Protein AF-X1B6E7-F1 (afdb_monomer)

Secondary structure (DSSP, 8-state):
-TTS-----S-HHHHHHHHHHHHHHHHHHHHHHHHHTTS-HHHHHHHHHHHHHHHHHH-SSTT------HHHHHHHHHHHHHHHHHSPTT--HHHHHHHHHHHHHHHHHHHHHHTTGGGGGGGS-HHHHHHHHHHHHHHHHHHHHTTS-SS-SHHHHHHHHHHHHHHHHHHHGGGSTTTTTS-HHHHHHHHHHHHHHH--

Structure (mmCIF, N/CA/C/O backbone):
data_AF-X1B6E7-F1
#
_entry.id   AF-X1B6E7-F1
#
loop_
_atom_site.group_PDB
_atom_site.id
_atom_site.type_symbol
_atom_site.label_atom_id
_atom_site.label_alt_id
_atom_site.label_comp_id
_atom_site.label_asym_id
_atom_site.label_entity_id
_atom_site.label_seq_id
_atom_site.pdbx_PDB_ins_code
_atom_site.Cartn_x
_atom_site.Cartn_y
_atom_site.Cartn_z
_atom_site.occupancy
_atom_site.B_iso_or_equiv
_atom_site.auth_seq_id
_atom_site.auth_comp_id
_atom_site.auth_asym_id
_atom_site.auth_atom_id
_atom_site.pdbx_PDB_model_num
ATOM 1 N N . MET A 1 1 ? -17.193 -0.870 32.879 1.00 42.53 1 MET A N 1
ATOM 2 C CA . MET A 1 1 ? -16.112 -0.847 31.866 1.00 42.53 1 MET A CA 1
ATOM 3 C C . MET A 1 1 ? -15.948 -2.184 31.120 1.00 42.53 1 MET A C 1
ATOM 5 O O . MET A 1 1 ? -15.205 -2.232 30.154 1.00 42.53 1 MET A O 1
ATOM 9 N N . GLU A 1 2 ? -16.705 -3.240 31.456 1.00 38.31 2 GLU A N 1
ATOM 10 C CA . GLU A 1 2 ? -16.552 -4.596 30.880 1.00 38.31 2 GLU A CA 1
ATOM 11 C C . GLU A 1 2 ? -17.268 -4.864 29.536 1.00 38.31 2 GLU A C 1
ATOM 13 O O . GLU A 1 2 ? -17.220 -5.969 29.007 1.00 38.31 2 GLU A O 1
ATOM 18 N N . LYS A 1 3 ? -17.938 -3.868 28.938 1.00 45.44 3 LYS A N 1
ATOM 19 C CA . LYS A 1 3 ? -18.701 -4.048 27.682 1.00 45.44 3 LYS A CA 1
ATOM 20 C C . LYS A 1 3 ? -17.906 -3.784 26.392 1.00 45.44 3 LYS A C 1
ATOM 22 O O . LYS A 1 3 ? -18.499 -3.844 25.318 1.00 45.44 3 LYS A O 1
ATOM 27 N N . PHE A 1 4 ? -16.604 -3.495 26.468 1.00 49.12 4 PHE A N 1
ATOM 28 C CA .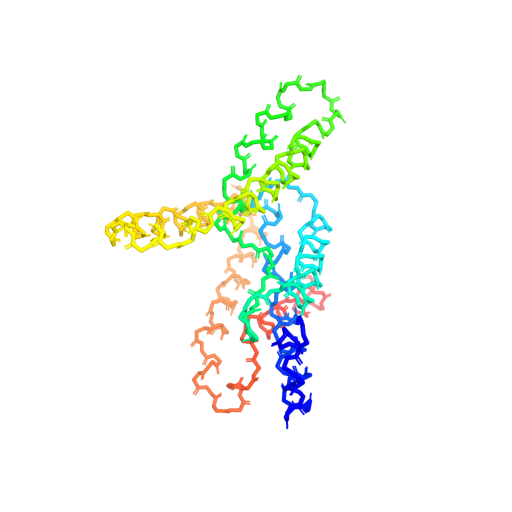 PHE A 1 4 ? -15.798 -3.179 25.277 1.00 49.12 4 PHE A CA 1
ATOM 29 C C . PHE A 1 4 ? -15.264 -4.407 24.529 1.00 49.12 4 PHE A C 1
ATOM 31 O O . PHE A 1 4 ? -15.028 -4.322 23.329 1.00 49.12 4 PHE A O 1
ATOM 38 N N . ILE A 1 5 ? -15.164 -5.571 25.177 1.00 53.22 5 ILE A N 1
ATOM 39 C CA . ILE A 1 5 ? -14.695 -6.803 24.528 1.00 53.22 5 ILE A CA 1
ATOM 40 C C . ILE A 1 5 ? -15.891 -7.728 24.312 1.00 53.22 5 ILE A C 1
ATOM 42 O O . ILE A 1 5 ? -16.158 -8.660 25.069 1.00 53.22 5 ILE A O 1
ATOM 46 N N . ARG A 1 6 ? -16.662 -7.468 23.252 1.00 53.28 6 ARG A N 1
ATOM 47 C CA . ARG A 1 6 ? -17.639 -8.446 22.759 1.00 53.28 6 ARG A CA 1
ATOM 48 C C . ARG A 1 6 ? -16.841 -9.624 22.184 1.00 53.28 6 ARG A C 1
ATOM 50 O O . ARG A 1 6 ? -16.396 -9.551 21.045 1.00 53.28 6 ARG A O 1
ATOM 57 N N . LYS A 1 7 ? -16.659 -10.703 22.962 1.00 55.12 7 LYS A N 1
ATOM 58 C CA . LYS A 1 7 ? -16.171 -12.012 22.478 1.00 55.12 7 LYS A CA 1
ATOM 59 C C . LYS A 1 7 ? -16.958 -12.389 21.216 1.00 55.12 7 LYS A C 1
ATOM 61 O O . LYS A 1 7 ? -18.130 -12.751 21.305 1.00 55.12 7 LYS A O 1
ATOM 66 N N . ARG A 1 8 ? -16.353 -12.261 20.033 1.00 63.09 8 ARG A N 1
ATOM 67 C CA . ARG A 1 8 ? -1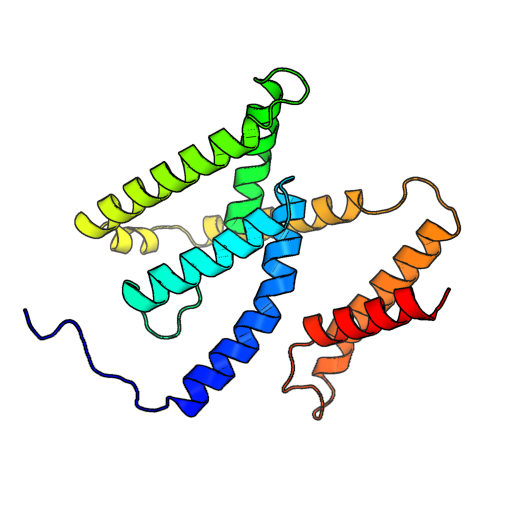7.012 -12.570 18.752 1.00 63.09 8 ARG A CA 1
ATOM 68 C C . ARG A 1 8 ? -16.179 -13.479 17.855 1.00 63.09 8 ARG A C 1
ATOM 70 O O . ARG A 1 8 ? -16.210 -13.345 16.646 1.00 63.09 8 ARG A O 1
ATOM 77 N N . VAL A 1 9 ? -15.554 -14.499 18.434 1.00 57.81 9 VAL A N 1
ATOM 78 C CA . VAL A 1 9 ? -15.063 -15.674 17.689 1.00 57.81 9 VAL A CA 1
ATOM 79 C C . VAL A 1 9 ? -16.221 -16.625 17.349 1.00 57.81 9 VAL A C 1
ATOM 81 O O . VAL A 1 9 ? -16.203 -17.796 17.707 1.00 57.81 9 VAL A O 1
ATOM 84 N N . LYS A 1 10 ? -17.283 -16.130 16.692 1.00 66.12 10 LYS A N 1
ATOM 85 C CA . LYS A 1 10 ? -18.371 -17.017 16.232 1.00 66.12 10 LYS A CA 1
ATOM 86 C C . LYS A 1 10 ? -17.929 -17.901 15.057 1.00 66.12 10 LYS A C 1
ATOM 88 O O . LYS A 1 10 ? -18.472 -18.987 14.927 1.00 66.12 10 LYS A O 1
ATOM 93 N N . ASN A 1 11 ? -16.959 -17.463 14.243 1.00 80.44 11 ASN A N 1
ATOM 94 C CA . ASN A 1 11 ? -16.519 -18.153 13.025 1.00 80.44 11 ASN A CA 1
ATOM 95 C C . ASN A 1 11 ? -14.990 -18.086 12.823 1.00 80.44 11 ASN A C 1
ATOM 97 O O . ASN A 1 11 ? -14.523 -17.648 11.775 1.00 80.44 11 ASN A O 1
ATOM 101 N N . ALA A 1 12 ? -14.203 -18.580 13.787 1.00 85.31 12 ALA A N 1
ATOM 102 C CA . ALA A 1 12 ? -12.732 -18.558 13.712 1.00 85.31 12 ALA A CA 1
ATOM 103 C C . ALA A 1 12 ? -12.175 -19.158 12.406 1.00 85.31 12 ALA A C 1
ATOM 105 O O . ALA A 1 12 ? -11.231 -18.629 11.832 1.00 85.31 12 ALA A O 1
ATOM 106 N N . ARG A 1 13 ? -12.803 -20.225 11.891 1.00 88.75 13 ARG A N 1
ATOM 107 C CA . ARG A 1 13 ? -12.441 -20.825 10.601 1.00 88.75 13 ARG A CA 1
ATOM 108 C C . ARG A 1 13 ? -12.540 -19.811 9.456 1.00 88.75 13 ARG A C 1
ATOM 110 O O . ARG A 1 13 ? -11.587 -19.653 8.702 1.00 88.75 13 ARG A O 1
ATOM 117 N N . ASN A 1 14 ? -13.676 -19.126 9.332 1.00 88.50 14 ASN A N 1
ATOM 118 C CA . ASN A 1 14 ? -13.892 -18.172 8.243 1.00 88.50 14 ASN A CA 1
ATOM 119 C C . ASN A 1 14 ? -13.031 -16.922 8.422 1.00 88.50 14 ASN A C 1
ATOM 121 O O . ASN A 1 14 ? -12.513 -16.414 7.434 1.00 88.50 14 ASN A O 1
ATOM 125 N N . ASP A 1 15 ? -12.830 -16.473 9.662 1.00 89.56 15 ASP A N 1
ATOM 126 C CA . ASP A 1 15 ? -11.970 -15.328 9.961 1.00 89.56 15 ASP A CA 1
ATOM 127 C C . ASP A 1 15 ? -10.522 -15.622 9.536 1.00 89.56 15 ASP A C 1
ATOM 129 O O . ASP A 1 15 ? -9.927 -14.823 8.816 1.00 89.56 15 ASP A O 1
ATOM 133 N N . VAL A 1 16 ? -9.994 -16.811 9.856 1.00 90.88 16 VAL A N 1
ATOM 134 C CA . VAL A 1 16 ? -8.650 -17.241 9.430 1.00 90.88 16 VAL A CA 1
ATOM 135 C C . VAL A 1 16 ? -8.548 -17.363 7.908 1.00 90.88 16 VAL A C 1
ATOM 137 O O . VAL A 1 16 ? -7.630 -16.797 7.320 1.00 90.88 16 VAL A O 1
ATOM 140 N N . PHE A 1 17 ? -9.491 -18.044 7.243 1.00 90.50 17 PHE A N 1
ATOM 141 C CA . PHE A 1 17 ? -9.452 -18.169 5.778 1.00 90.50 17 PHE A CA 1
ATOM 142 C C . PHE A 1 17 ? -9.572 -16.814 5.073 1.00 90.50 17 PHE A C 1
ATOM 144 O O . PHE A 1 17 ? -8.861 -16.567 4.098 1.00 90.50 17 PHE A O 1
ATOM 151 N N . SER A 1 18 ? -10.432 -15.922 5.571 1.00 89.81 18 SER A N 1
ATOM 152 C CA . SER A 1 18 ? -10.573 -14.569 5.029 1.00 89.81 18 SER A CA 1
ATOM 153 C C . SER A 1 18 ? -9.302 -13.747 5.237 1.00 89.81 18 SER A C 1
ATOM 155 O O . SER A 1 18 ? -8.829 -13.129 4.289 1.00 89.81 18 SER A O 1
ATOM 157 N N . GLY A 1 19 ? -8.689 -13.823 6.422 1.00 91.00 19 GLY A N 1
ATOM 158 C CA . GLY A 1 19 ? -7.437 -13.142 6.737 1.00 91.00 19 GLY A CA 1
ATOM 159 C C . GLY A 1 19 ? -6.282 -13.596 5.848 1.00 91.00 19 GLY A C 1
ATOM 160 O O . GLY A 1 19 ? -5.574 -12.750 5.317 1.00 91.00 19 GLY A O 1
ATOM 161 N N . ILE A 1 20 ? -6.136 -14.908 5.620 1.00 91.19 20 ILE A N 1
ATOM 162 C CA . ILE A 1 20 ? -5.119 -15.465 4.709 1.00 91.19 20 ILE A CA 1
ATOM 163 C C . ILE A 1 20 ? -5.367 -15.013 3.265 1.00 91.19 20 ILE A C 1
ATOM 165 O O . ILE A 1 20 ? -4.440 -14.619 2.566 1.00 91.19 20 ILE A O 1
ATOM 169 N N . THR A 1 21 ? -6.618 -15.057 2.805 1.00 88.88 21 THR A N 1
ATOM 170 C CA . THR A 1 21 ? -6.956 -14.665 1.425 1.00 88.88 21 THR A CA 1
ATOM 171 C C . THR A 1 21 ? -6.632 -13.192 1.182 1.00 88.88 21 THR A C 1
ATOM 173 O O . THR A 1 21 ? -6.049 -12.829 0.164 1.00 88.88 21 THR A O 1
ATOM 176 N N . VAL A 1 22 ? -6.988 -12.348 2.146 1.00 89.75 22 VAL A N 1
ATOM 177 C CA . VAL A 1 22 ? -6.759 -10.908 2.101 1.00 89.75 22 VAL A CA 1
ATOM 178 C C . VAL A 1 22 ? -5.275 -10.579 2.225 1.00 89.75 22 VAL A C 1
ATOM 180 O O . VAL A 1 22 ? -4.784 -9.760 1.459 1.00 89.75 22 VAL A O 1
ATOM 183 N N . SER A 1 23 ? -4.535 -11.214 3.139 1.00 90.44 23 SER A N 1
ATOM 184 C CA . SER A 1 23 ? -3.105 -10.931 3.306 1.00 90.44 23 SER A CA 1
ATOM 185 C C . SER A 1 23 ? -2.316 -11.252 2.039 1.00 90.44 23 SER A C 1
ATOM 187 O O . SER A 1 23 ? -1.486 -10.449 1.624 1.00 90.44 23 SER A O 1
ATOM 189 N N . LEU A 1 24 ? -2.636 -12.364 1.374 1.00 89.50 24 LEU A N 1
ATOM 190 C CA . LEU A 1 24 ? -2.049 -12.727 0.085 1.00 89.50 24 LEU A CA 1
ATOM 191 C C . LEU A 1 24 ? -2.362 -11.703 -1.017 1.00 89.50 24 LEU A C 1
ATOM 193 O O . LEU A 1 24 ? -1.507 -11.441 -1.860 1.00 89.50 24 LEU A O 1
ATOM 197 N N . ALA A 1 25 ? -3.553 -11.101 -1.000 1.00 87.00 25 ALA A N 1
ATOM 198 C CA . ALA A 1 25 ? -3.914 -10.032 -1.930 1.00 87.00 25 ALA A CA 1
ATOM 199 C C . ALA A 1 25 ? -3.218 -8.694 -1.605 1.00 87.00 25 ALA A C 1
ATOM 201 O O . ALA A 1 25 ? -2.862 -7.961 -2.524 1.00 87.00 25 ALA A O 1
ATOM 202 N N . LEU A 1 26 ? -2.977 -8.391 -0.322 1.00 89.44 26 LEU A N 1
ATOM 203 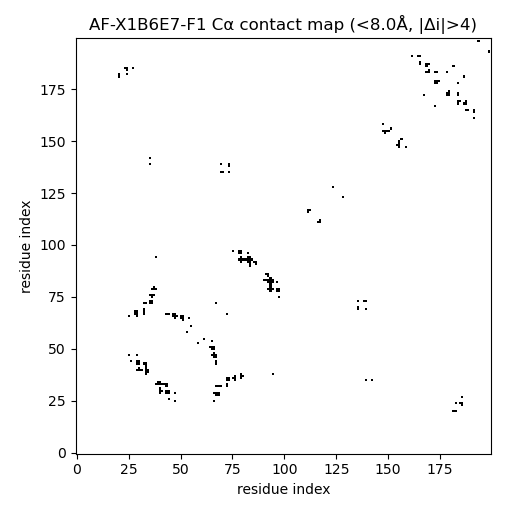C CA . LEU A 1 26 ? -2.369 -7.128 0.118 1.00 89.44 26 LEU A CA 1
ATOM 204 C C . LEU A 1 26 ? -0.855 -7.051 -0.106 1.00 89.44 26 LEU A C 1
ATOM 206 O O . LEU A 1 26 ? -0.328 -5.950 -0.236 1.00 89.44 26 LEU A O 1
ATOM 210 N N . VAL A 1 27 ? -0.139 -8.180 -0.120 1.00 91.25 27 VAL A N 1
ATOM 211 C CA . VAL A 1 27 ? 1.322 -8.198 -0.333 1.00 91.25 27 VAL A CA 1
ATOM 212 C C . VAL A 1 27 ? 1.731 -7.456 -1.615 1.00 91.25 27 VAL A C 1
ATOM 214 O O . VAL A 1 27 ? 2.524 -6.518 -1.512 1.00 91.25 27 VAL A O 1
ATOM 217 N N . PRO A 1 28 ? 1.209 -7.803 -2.809 1.00 89.25 28 PRO A N 1
ATOM 218 C CA . PRO A 1 28 ? 1.584 -7.090 -4.028 1.00 89.25 28 PRO A CA 1
ATOM 219 C C . PRO A 1 28 ? 1.103 -5.638 -4.043 1.00 89.25 28 PRO A C 1
ATOM 221 O O . PRO A 1 28 ? 1.795 -4.778 -4.580 1.00 89.25 28 PRO A O 1
ATOM 224 N N . GLU A 1 29 ? -0.038 -5.345 -3.420 1.00 89.38 29 GLU A N 1
ATOM 225 C CA . GLU A 1 29 ? -0.572 -3.987 -3.310 1.00 89.38 29 GLU A CA 1
ATOM 226 C C . GLU A 1 29 ? 0.356 -3.079 -2.481 1.00 89.38 29 GLU A C 1
ATOM 228 O O . GLU A 1 29 ? 0.727 -1.992 -2.922 1.00 89.38 29 GLU A O 1
ATOM 233 N N . ALA A 1 30 ? 0.812 -3.550 -1.316 1.00 92.31 30 ALA A N 1
ATOM 234 C CA . ALA A 1 30 ? 1.730 -2.812 -0.451 1.00 92.31 30 ALA A CA 1
ATOM 235 C C . ALA A 1 30 ? 3.091 -2.560 -1.121 1.00 92.31 30 ALA A C 1
ATOM 237 O O . ALA A 1 30 ? 3.647 -1.467 -0.994 1.00 92.31 30 ALA A O 1
ATOM 238 N N . VAL A 1 31 ? 3.604 -3.548 -1.860 1.00 92.06 31 VAL A N 1
ATOM 239 C CA . VAL A 1 31 ? 4.846 -3.425 -2.640 1.00 92.06 31 VAL A CA 1
ATOM 240 C C . VAL A 1 31 ? 4.679 -2.415 -3.777 1.00 92.06 31 VAL A C 1
ATOM 242 O O . VAL A 1 31 ? 5.510 -1.522 -3.930 1.00 92.06 31 VAL A O 1
ATOM 245 N N . ALA A 1 32 ? 3.586 -2.498 -4.540 1.00 89.06 32 ALA A N 1
ATOM 246 C CA . ALA A 1 32 ? 3.305 -1.563 -5.626 1.00 89.06 32 ALA A CA 1
ATOM 247 C C . ALA A 1 32 ? 3.198 -0.118 -5.118 1.00 89.06 32 ALA A C 1
ATOM 249 O O . ALA A 1 32 ? 3.779 0.792 -5.704 1.00 89.06 32 ALA A O 1
ATOM 250 N N . PHE A 1 33 ? 2.513 0.108 -3.996 1.00 90.19 33 PHE A N 1
ATOM 251 C CA . PHE A 1 33 ? 2.389 1.442 -3.410 1.00 90.19 33 PHE A CA 1
ATOM 252 C C . PHE A 1 33 ? 3.696 1.995 -2.844 1.00 90.19 33 PHE A C 1
ATOM 254 O O . PHE A 1 33 ? 3.909 3.203 -2.921 1.00 90.19 33 PHE A O 1
ATOM 261 N N . ALA A 1 34 ? 4.583 1.144 -2.326 1.00 90.62 34 ALA A N 1
ATOM 262 C CA . ALA A 1 34 ? 5.924 1.570 -1.938 1.00 90.62 34 ALA A CA 1
ATOM 263 C C . ALA A 1 34 ? 6.730 2.068 -3.151 1.00 90.62 34 ALA A C 1
ATOM 265 O O . ALA A 1 34 ? 7.333 3.137 -3.074 1.00 90.62 34 ALA A O 1
ATOM 266 N N . PHE A 1 35 ? 6.646 1.374 -4.296 1.00 88.12 35 PHE A N 1
ATOM 267 C CA . PHE A 1 35 ? 7.261 1.841 -5.544 1.00 88.12 35 PHE A CA 1
ATOM 268 C C . PHE A 1 35 ? 6.678 3.170 -6.024 1.00 88.12 35 PHE A C 1
ATOM 270 O O . PHE A 1 35 ? 7.435 4.052 -6.419 1.00 88.12 35 PHE A O 1
ATOM 277 N N . VAL A 1 36 ? 5.353 3.344 -5.946 1.00 86.25 36 VAL A N 1
ATOM 278 C CA . VAL A 1 36 ? 4.713 4.628 -6.278 1.00 86.25 36 VAL A CA 1
ATOM 279 C C . VAL A 1 36 ? 5.236 5.745 -5.374 1.00 86.25 36 VAL A C 1
ATOM 281 O O . VAL A 1 36 ? 5.558 6.816 -5.874 1.00 86.25 36 VAL A O 1
ATOM 284 N N . ALA A 1 37 ? 5.363 5.487 -4.070 1.00 87.31 37 ALA A N 1
ATOM 285 C CA . ALA A 1 37 ? 5.885 6.433 -3.084 1.00 87.31 37 ALA A CA 1
ATOM 286 C C . ALA A 1 37 ? 7.409 6.662 -3.163 1.00 87.31 37 ALA A C 1
ATOM 288 O O . ALA A 1 37 ? 7.923 7.511 -2.439 1.00 87.31 37 ALA A O 1
ATOM 289 N N . GLY A 1 38 ? 8.133 5.926 -4.015 1.00 86.19 38 GLY A N 1
ATOM 290 C CA . GLY A 1 38 ? 9.585 6.048 -4.153 1.00 86.19 38 GLY A CA 1
ATOM 291 C C . GLY A 1 38 ? 10.367 5.576 -2.923 1.00 86.19 38 GLY A C 1
ATOM 292 O O . GLY A 1 38 ? 11.455 6.085 -2.663 1.00 86.19 38 GLY A O 1
ATOM 293 N N . VAL A 1 39 ? 9.819 4.633 -2.151 1.00 89.94 39 VAL A N 1
ATOM 294 C CA . VAL A 1 39 ? 10.461 4.063 -0.955 1.00 89.94 39 VAL A CA 1
ATOM 295 C C . VAL A 1 39 ? 10.688 2.563 -1.105 1.00 89.94 39 VAL A C 1
ATOM 297 O O . VAL A 1 39 ? 10.082 1.907 -1.952 1.00 89.94 39 VAL A O 1
ATOM 300 N N . ASP A 1 40 ? 11.553 2.007 -0.256 1.00 91.69 40 ASP A N 1
ATOM 301 C CA . ASP A 1 40 ? 11.825 0.570 -0.242 1.00 91.69 40 ASP A CA 1
ATOM 302 C C . ASP A 1 40 ? 10.528 -0.245 -0.002 1.00 91.69 40 ASP A C 1
ATOM 304 O O . ASP A 1 40 ? 9.763 0.077 0.918 1.00 91.69 40 ASP A O 1
ATOM 308 N N . PRO A 1 41 ? 10.264 -1.312 -0.784 1.00 92.31 41 PRO A N 1
ATOM 309 C CA . PRO A 1 41 ? 9.095 -2.181 -0.619 1.00 92.31 41 PRO A CA 1
ATOM 310 C C . PRO A 1 41 ? 8.875 -2.722 0.796 1.00 92.31 41 PRO A C 1
ATOM 312 O O . PRO A 1 41 ? 7.729 -2.916 1.215 1.00 92.31 41 PRO A O 1
ATOM 315 N N . LEU A 1 42 ? 9.950 -2.937 1.558 1.00 93.19 42 LEU A N 1
ATOM 316 C CA . LEU A 1 42 ? 9.873 -3.379 2.947 1.00 93.19 42 LEU A CA 1
ATOM 317 C C . LEU A 1 42 ? 9.129 -2.370 3.822 1.00 93.19 42 LEU A C 1
ATOM 319 O O . LEU A 1 42 ? 8.398 -2.777 4.722 1.00 93.19 42 LEU A O 1
ATOM 323 N N . VAL A 1 43 ? 9.239 -1.068 3.538 1.00 91.81 43 VAL A N 1
ATOM 324 C CA . VAL A 1 43 ? 8.510 -0.021 4.272 1.00 91.81 43 VAL A CA 1
ATOM 325 C C . VAL A 1 43 ? 7.001 -0.206 4.101 1.00 91.81 43 VAL A C 1
ATOM 327 O O . VAL A 1 43 ? 6.260 -0.163 5.085 1.00 91.81 43 VAL A O 1
ATOM 330 N N . GLY A 1 44 ? 6.542 -0.480 2.875 1.00 92.00 44 GLY A N 1
ATOM 331 C CA . GLY A 1 44 ? 5.133 -0.753 2.583 1.00 92.00 44 GLY A CA 1
ATOM 332 C C . GLY A 1 44 ? 4.622 -2.019 3.274 1.00 92.00 44 GLY A C 1
ATOM 333 O O . GLY A 1 44 ? 3.544 -2.008 3.875 1.00 92.00 44 GLY A O 1
ATOM 334 N N . LEU A 1 45 ? 5.415 -3.094 3.252 1.00 93.62 45 LEU A N 1
ATOM 335 C CA . LEU A 1 45 ? 5.079 -4.361 3.911 1.00 93.62 45 LEU A CA 1
ATOM 336 C C . LEU A 1 45 ? 5.012 -4.222 5.437 1.00 93.62 45 LEU A C 1
ATOM 338 O O . LEU A 1 45 ? 4.044 -4.677 6.052 1.00 93.62 45 LEU A O 1
ATOM 342 N N . TYR A 1 46 ? 5.988 -3.548 6.051 1.00 93.00 46 TYR A N 1
ATOM 343 C CA . TYR A 1 46 ? 5.971 -3.269 7.486 1.00 93.00 46 TYR A CA 1
ATOM 344 C C . TYR A 1 46 ? 4.794 -2.378 7.875 1.00 93.00 46 TYR A C 1
ATOM 346 O O . TYR A 1 46 ? 4.139 -2.651 8.881 1.00 93.00 46 TYR A O 1
ATOM 354 N N . ALA A 1 47 ? 4.468 -1.365 7.068 1.00 91.31 47 ALA A N 1
ATOM 355 C CA . ALA A 1 47 ? 3.300 -0.523 7.303 1.00 91.31 47 ALA A CA 1
ATOM 356 C C . ALA A 1 47 ? 1.998 -1.339 7.257 1.00 91.31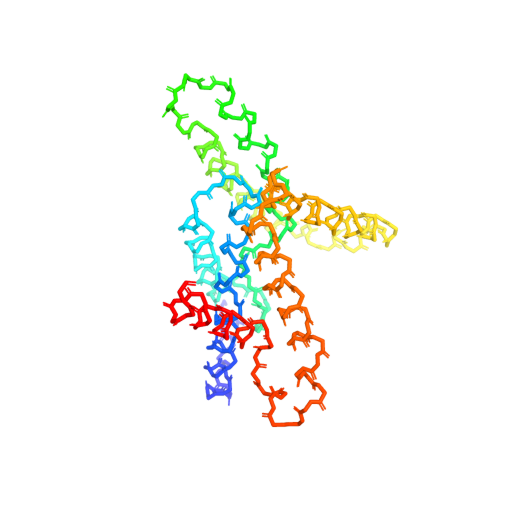 47 ALA A C 1
ATOM 358 O O . ALA A 1 47 ? 1.192 -1.253 8.184 1.00 91.31 47 ALA A O 1
ATOM 359 N N . ALA A 1 48 ? 1.805 -2.172 6.229 1.00 92.75 48 ALA A N 1
ATOM 360 C CA . ALA A 1 48 ? 0.621 -3.020 6.107 1.00 92.7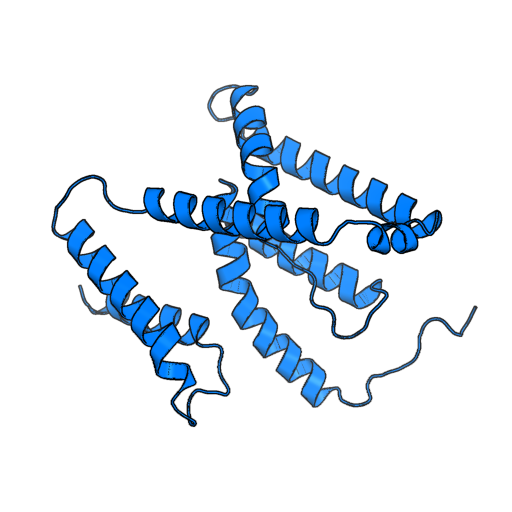5 48 ALA A CA 1
ATOM 361 C C . ALA A 1 48 ? 0.483 -3.994 7.291 1.00 92.75 48 ALA A C 1
ATOM 363 O O . ALA A 1 48 ? -0.600 -4.117 7.865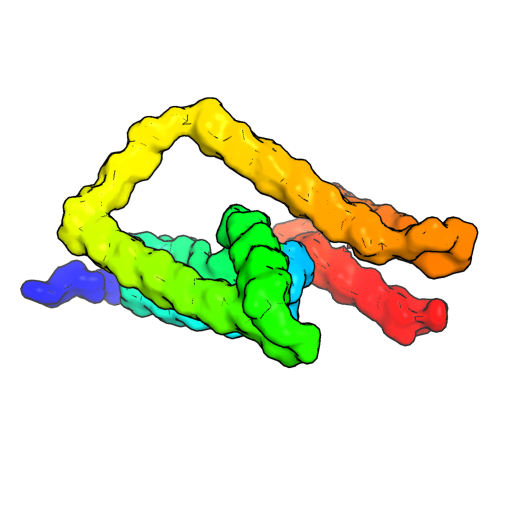 1.00 92.75 48 ALA A O 1
ATOM 364 N N . PHE A 1 49 ? 1.585 -4.628 7.704 1.00 93.88 49 PHE A N 1
ATOM 365 C CA . PHE A 1 49 ? 1.611 -5.529 8.855 1.00 93.88 49 PHE A CA 1
ATOM 366 C C . PHE A 1 49 ? 1.282 -4.808 10.170 1.00 93.88 49 PHE A C 1
ATOM 368 O O . PHE A 1 49 ? 0.379 -5.227 10.897 1.00 93.88 49 PHE A O 1
ATOM 375 N N . MET A 1 50 ? 1.974 -3.704 10.470 1.00 93.44 50 MET A N 1
ATOM 376 C CA . MET A 1 50 ? 1.812 -2.977 11.732 1.00 93.44 50 MET A CA 1
ATOM 377 C C . MET A 1 50 ? 0.427 -2.343 11.854 1.00 93.44 50 MET A C 1
ATOM 379 O O . MET A 1 50 ? -0.212 -2.460 12.901 1.00 93.44 50 MET A O 1
ATOM 383 N N . VAL A 1 51 ? -0.077 -1.714 10.788 1.00 92.38 51 VAL A N 1
ATOM 384 C CA . VAL A 1 51 ? -1.424 -1.126 10.778 1.00 92.38 51 VAL A CA 1
ATOM 385 C C . VAL A 1 51 ? -2.483 -2.220 10.908 1.00 92.38 51 VAL A C 1
ATOM 387 O O . VAL A 1 51 ? -3.419 -2.065 11.696 1.00 92.38 51 VAL A O 1
ATOM 390 N N . GLY A 1 52 ? -2.319 -3.352 10.218 1.00 92.62 52 GLY A N 1
ATOM 391 C CA . GLY A 1 52 ? -3.206 -4.506 10.355 1.00 92.62 52 GLY A CA 1
ATOM 392 C C . GLY A 1 52 ? -3.248 -5.039 11.790 1.00 92.62 52 GLY A C 1
ATOM 393 O O . GLY A 1 52 ? -4.327 -5.225 12.352 1.00 92.62 52 GLY A O 1
ATOM 394 N N . LEU A 1 53 ? -2.086 -5.199 12.428 1.00 92.38 53 LEU A N 1
ATOM 395 C CA . LEU A 1 53 ? -1.986 -5.656 13.814 1.00 92.38 53 LEU A CA 1
ATOM 396 C C . LEU A 1 53 ? -2.647 -4.672 14.790 1.00 92.38 53 LEU A C 1
ATOM 398 O O . LEU A 1 53 ? -3.517 -5.069 15.567 1.00 92.38 53 LEU A O 1
ATOM 402 N N . ILE A 1 54 ? -2.292 -3.386 14.723 1.00 92.25 54 ILE A N 1
ATOM 403 C CA . ILE A 1 54 ? -2.831 -2.346 15.614 1.00 92.25 54 ILE A CA 1
ATOM 404 C C . ILE A 1 54 ? -4.354 -2.254 15.465 1.00 92.25 54 ILE A C 1
ATOM 406 O O . ILE A 1 54 ? -5.083 -2.250 16.458 1.00 92.25 54 ILE A O 1
ATOM 410 N N . THR A 1 55 ? -4.861 -2.231 14.233 1.00 91.38 55 THR A N 1
ATOM 411 C CA . THR A 1 55 ? -6.305 -2.115 13.979 1.00 91.38 55 THR A CA 1
ATOM 412 C C . THR A 1 55 ? -7.075 -3.397 14.288 1.00 91.38 55 THR A C 1
ATOM 414 O O . THR A 1 55 ? -8.249 -3.310 14.640 1.00 91.38 55 THR A O 1
ATOM 417 N N . SER A 1 56 ? -6.441 -4.572 14.267 1.00 89.62 56 SER A N 1
ATOM 418 C CA . SER A 1 56 ? -7.081 -5.814 14.725 1.00 89.62 56 SER A CA 1
ATOM 419 C C . SER A 1 56 ? -7.385 -5.811 16.231 1.00 89.62 56 SER A C 1
ATOM 421 O O . SER A 1 56 ? -8.385 -6.390 16.655 1.00 89.62 56 SER A O 1
ATOM 423 N N . ILE A 1 57 ? -6.556 -5.123 17.029 1.00 89.44 57 ILE A N 1
ATOM 424 C CA . ILE A 1 57 ? -6.685 -5.040 18.492 1.00 89.44 57 ILE A CA 1
ATOM 425 C C . ILE A 1 57 ? -7.544 -3.836 18.901 1.00 89.44 57 ILE A C 1
ATOM 427 O O . ILE A 1 57 ? -8.446 -3.968 19.728 1.00 89.44 57 ILE A O 1
ATOM 431 N N . PHE A 1 58 ? -7.270 -2.662 18.326 1.00 89.31 58 PHE A N 1
ATOM 432 C CA . PHE A 1 58 ? -7.860 -1.383 18.743 1.00 89.31 58 PHE A CA 1
ATOM 433 C C . PHE A 1 58 ? -8.953 -0.857 17.797 1.00 89.31 58 PHE A C 1
ATOM 435 O O . PHE A 1 58 ? -9.574 0.170 18.078 1.00 89.31 58 PHE A O 1
ATOM 442 N N . GLY A 1 59 ? -9.199 -1.521 16.666 1.00 86.88 59 GLY A N 1
ATOM 443 C CA . GLY A 1 59 ? -10.143 -1.063 15.648 1.00 86.88 59 GLY A CA 1
ATOM 444 C C . GLY A 1 59 ? -11.606 -1.105 16.095 1.00 86.88 59 GLY A C 1
ATOM 445 O O . GLY A 1 59 ? -12.053 -1.998 16.811 1.00 86.88 59 GLY A O 1
ATOM 446 N N . GLY A 1 60 ? -12.393 -0.136 15.620 1.00 85.12 60 GLY A N 1
ATOM 447 C CA . GLY A 1 60 ? -13.808 -0.001 15.987 1.00 85.12 60 GLY A CA 1
ATOM 448 C C . GLY A 1 60 ? -14.785 -0.860 15.170 1.00 85.12 60 GLY A C 1
ATOM 449 O O . GLY A 1 60 ? -15.951 -0.981 15.552 1.00 85.12 60 GLY A O 1
ATOM 450 N N . ARG A 1 61 ? -14.351 -1.442 14.040 1.00 87.06 61 ARG A N 1
ATOM 451 C CA . ARG A 1 61 ? -15.215 -2.201 13.118 1.00 87.06 61 ARG A CA 1
ATOM 452 C C . ARG A 1 61 ? -14.590 -3.553 12.745 1.00 87.06 61 ARG A C 1
ATOM 454 O O . ARG A 1 61 ? -13.703 -3.587 11.896 1.00 87.06 61 ARG A O 1
ATOM 461 N N . PRO A 1 62 ? -15.079 -4.667 13.324 1.00 84.19 62 PRO A N 1
ATOM 462 C CA . PRO A 1 62 ? -14.612 -6.008 12.977 1.00 84.19 62 PRO A CA 1
ATOM 463 C C . PRO A 1 62 ? -14.759 -6.310 11.481 1.00 84.19 62 PRO A C 1
ATOM 465 O O . PRO A 1 62 ? -15.768 -5.943 10.873 1.00 84.19 62 PRO A O 1
ATOM 468 N N . GLY A 1 63 ? -13.762 -6.993 10.914 1.00 85.38 63 GLY A N 1
ATOM 469 C CA . GLY A 1 63 ? -13.706 -7.350 9.492 1.00 85.38 63 GLY A CA 1
ATOM 470 C C . GLY A 1 63 ? -13.256 -6.219 8.561 1.00 85.38 63 GLY A C 1
ATOM 471 O O . GLY A 1 63 ? -13.183 -6.432 7.356 1.00 85.38 63 GLY A O 1
ATOM 472 N N . MET A 1 64 ? -12.958 -5.024 9.086 1.00 90.25 64 MET A N 1
ATOM 473 C CA . MET A 1 64 ? -12.319 -3.965 8.306 1.00 90.25 64 MET A CA 1
ATOM 474 C C . MET A 1 64 ? -10.821 -4.240 8.187 1.00 90.25 64 MET A C 1
ATOM 476 O O . MET A 1 64 ? -10.137 -4.415 9.192 1.00 90.25 64 MET A O 1
ATOM 480 N N . ILE A 1 65 ? -10.327 -4.247 6.954 1.00 90.75 65 ILE A N 1
ATOM 481 C CA . ILE A 1 65 ? -8.909 -4.413 6.645 1.00 90.75 65 ILE A CA 1
ATOM 482 C C . ILE A 1 65 ? -8.282 -3.025 6.632 1.00 90.75 65 ILE A C 1
ATOM 484 O O . ILE A 1 65 ? -8.794 -2.124 5.968 1.00 90.75 65 ILE A O 1
ATOM 488 N N . SER A 1 66 ? -7.188 -2.860 7.367 1.00 89.94 66 SER A N 1
ATOM 489 C CA . SER A 1 66 ? -6.407 -1.625 7.367 1.00 89.94 66 SER A CA 1
ATOM 490 C C . SER A 1 66 ? -4.966 -1.971 7.023 1.00 89.94 66 SER A C 1
ATOM 492 O O . SER A 1 66 ? -4.390 -2.872 7.628 1.00 89.94 66 SER A O 1
ATOM 494 N N . GLY A 1 67 ? -4.394 -1.271 6.051 1.00 86.00 67 GLY A N 1
ATOM 495 C CA . GLY A 1 67 ? -3.050 -1.529 5.545 1.00 86.00 67 GLY A CA 1
ATOM 496 C C . GLY A 1 67 ? -2.534 -0.354 4.718 1.00 86.00 67 GLY A C 1
ATOM 497 O O . GLY A 1 67 ? -3.040 0.764 4.839 1.00 86.00 67 GLY A O 1
ATOM 498 N N . ALA A 1 68 ? -1.535 -0.608 3.874 1.00 86.00 68 ALA A N 1
ATOM 499 C CA . ALA A 1 68 ? -1.047 0.376 2.914 1.00 86.00 68 ALA A CA 1
ATOM 500 C C . ALA A 1 68 ? -2.107 0.620 1.826 1.00 86.00 68 ALA A C 1
ATOM 502 O O . ALA A 1 68 ? -2.633 -0.330 1.257 1.00 86.00 68 ALA A O 1
ATOM 503 N N . THR A 1 69 ? -2.429 1.886 1.544 1.00 89.38 69 THR A N 1
ATOM 504 C CA . THR A 1 69 ? -3.406 2.264 0.509 1.00 89.38 69 THR A CA 1
ATOM 505 C C . THR A 1 69 ? -2.783 3.236 -0.483 1.00 89.38 69 THR A C 1
ATOM 507 O O . THR A 1 69 ? -1.963 4.077 -0.103 1.00 89.38 69 THR A O 1
ATOM 510 N N . GLY A 1 70 ? -3.225 3.181 -1.741 1.00 86.31 70 GLY A N 1
ATOM 511 C CA . GLY A 1 70 ? -2.736 4.077 -2.791 1.00 86.31 70 GLY A CA 1
ATOM 512 C C . GLY A 1 70 ? -3.019 5.546 -2.484 1.00 86.31 70 GLY A C 1
ATOM 513 O O . GLY A 1 70 ? -2.201 6.408 -2.784 1.00 86.31 70 GLY A O 1
ATOM 514 N N . ALA A 1 71 ? -4.139 5.823 -1.808 1.00 88.62 71 ALA A N 1
ATOM 515 C CA . ALA A 1 71 ? -4.508 7.159 -1.348 1.00 88.62 71 ALA A CA 1
ATOM 516 C C . ALA A 1 71 ? -3.424 7.795 -0.464 1.00 88.62 71 ALA A C 1
ATOM 518 O O . ALA A 1 71 ? -3.094 8.963 -0.651 1.00 88.62 71 ALA A O 1
ATOM 519 N N . LEU A 1 72 ? -2.857 7.029 0.475 1.00 89.00 72 LEU A N 1
ATOM 520 C CA . LEU A 1 72 ? -1.761 7.511 1.311 1.00 89.00 72 LEU A CA 1
ATOM 521 C C . LEU A 1 72 ? -0.462 7.593 0.505 1.00 89.00 72 LEU A C 1
ATOM 523 O O . LEU A 1 72 ? 0.221 8.608 0.569 1.00 89.00 72 LEU A O 1
ATOM 527 N N . ALA A 1 73 ? -0.151 6.561 -0.285 1.00 88.12 73 ALA A N 1
ATOM 528 C CA . ALA A 1 73 ? 1.083 6.492 -1.065 1.00 88.12 73 ALA A CA 1
ATOM 529 C C . ALA A 1 73 ? 1.255 7.692 -2.004 1.00 88.12 73 ALA A C 1
ATOM 531 O O . ALA A 1 73 ? 2.316 8.305 -2.002 1.00 88.12 73 ALA A O 1
ATOM 532 N N . VAL A 1 74 ? 0.198 8.082 -2.726 1.00 86.12 74 VAL A N 1
ATOM 533 C CA . VAL A 1 74 ? 0.224 9.221 -3.659 1.00 86.12 74 VAL A CA 1
ATOM 534 C C . VAL A 1 74 ? 0.521 10.547 -2.961 1.00 86.12 74 VAL A C 1
ATOM 536 O O . VAL A 1 74 ? 1.277 11.355 -3.491 1.00 86.12 74 VAL A O 1
ATOM 539 N N . VAL A 1 75 ? -0.018 10.769 -1.761 1.00 87.88 75 VAL A N 1
ATOM 540 C CA . VAL A 1 75 ? 0.270 11.987 -0.983 1.00 87.88 75 VAL A CA 1
ATOM 541 C C . VAL A 1 75 ? 1.706 11.978 -0.452 1.00 87.88 75 VAL A C 1
ATOM 543 O O . VAL A 1 75 ? 2.324 13.031 -0.322 1.00 87.88 75 VAL A O 1
ATOM 546 N N . MET A 1 76 ? 2.261 10.798 -0.169 1.00 89.00 76 MET A N 1
ATOM 547 C CA . MET A 1 76 ? 3.631 10.676 0.328 1.00 89.00 76 MET A CA 1
ATOM 548 C C . MET A 1 76 ? 4.694 10.844 -0.762 1.00 89.00 76 MET A C 1
ATOM 550 O O . MET A 1 76 ? 5.825 11.164 -0.415 1.00 89.00 76 MET A O 1
ATOM 554 N N . VAL A 1 77 ? 4.356 10.699 -2.052 1.00 88.69 77 VAL A N 1
ATOM 555 C CA . VAL A 1 77 ? 5.308 10.887 -3.169 1.00 88.69 77 VAL A CA 1
ATOM 556 C C . VAL A 1 77 ? 5.988 12.252 -3.088 1.00 88.69 77 VAL A C 1
ATOM 558 O O . VAL A 1 77 ? 7.215 12.339 -3.101 1.00 88.69 77 VAL A O 1
ATOM 561 N N . SER A 1 78 ? 5.196 13.324 -2.981 1.00 88.50 78 SER A N 1
ATOM 562 C CA . SER A 1 78 ? 5.732 14.685 -2.920 1.00 88.50 78 SER A CA 1
ATOM 563 C C . SER A 1 78 ? 6.517 14.914 -1.633 1.00 88.50 78 SER A C 1
ATOM 565 O O . SER A 1 78 ? 7.604 15.471 -1.687 1.00 88.50 78 SER A O 1
ATOM 567 N N . LEU A 1 79 ? 6.028 14.406 -0.495 1.00 91.69 79 LEU A N 1
ATOM 568 C CA . LEU A 1 79 ? 6.719 14.514 0.793 1.00 91.69 79 LEU A CA 1
ATOM 569 C C . LEU A 1 79 ? 8.109 13.861 0.757 1.00 91.69 79 LEU A C 1
ATOM 571 O O . LEU A 1 79 ? 9.081 14.459 1.208 1.00 91.69 79 LEU A O 1
ATOM 575 N N . VAL A 1 80 ? 8.207 12.636 0.234 1.00 91.00 80 VAL A N 1
ATOM 576 C CA . VAL A 1 80 ? 9.476 11.901 0.145 1.00 91.00 80 VAL A CA 1
ATOM 577 C C . VAL A 1 80 ? 10.415 12.588 -0.841 1.00 91.00 80 VAL A C 1
ATOM 579 O O . VAL A 1 80 ? 11.590 12.772 -0.531 1.00 91.00 80 VAL A O 1
ATOM 582 N N . SER A 1 81 ? 9.903 13.013 -1.999 1.00 88.75 81 SER A N 1
ATOM 583 C CA . SER A 1 81 ? 10.694 13.718 -3.010 1.00 88.75 81 SER A CA 1
ATOM 584 C C . SER A 1 81 ? 11.247 15.047 -2.490 1.00 88.75 81 SER A C 1
ATOM 586 O O . SER A 1 81 ? 12.430 15.324 -2.665 1.00 88.75 81 SER A O 1
ATOM 588 N N . GLU A 1 82 ? 10.413 15.867 -1.850 1.00 90.25 82 GLU A N 1
ATOM 589 C CA . GLU A 1 82 ? 10.828 17.147 -1.269 1.00 90.25 82 GLU A CA 1
ATOM 590 C C . GLU A 1 82 ? 11.783 16.939 -0.095 1.00 90.25 82 GLU A C 1
ATOM 592 O O . GLU A 1 82 ? 12.801 17.619 -0.008 1.00 90.25 82 GLU A O 1
ATOM 597 N N . GLY A 1 83 ? 11.506 15.963 0.773 1.00 88.94 83 GLY A N 1
ATOM 598 C CA . GLY A 1 83 ? 12.381 15.633 1.892 1.00 88.94 83 GLY A CA 1
ATOM 599 C C . GLY A 1 83 ? 13.767 15.180 1.432 1.00 88.94 83 GLY A C 1
ATOM 600 O O . GLY A 1 83 ? 14.762 15.645 1.978 1.00 88.94 83 GLY A O 1
ATOM 601 N N . ASN A 1 84 ? 13.855 14.340 0.396 1.00 88.31 84 ASN A N 1
ATOM 602 C CA . ASN A 1 84 ? 15.136 13.937 -0.193 1.00 88.31 84 ASN A CA 1
ATOM 603 C C . ASN A 1 84 ? 15.888 15.125 -0.813 1.00 88.31 84 ASN A C 1
ATOM 605 O O . ASN A 1 84 ? 17.105 15.189 -0.692 1.00 88.31 84 ASN A O 1
ATOM 609 N N . ALA A 1 85 ? 15.185 16.087 -1.419 1.00 87.56 85 ALA A N 1
ATOM 610 C CA . ALA A 1 85 ? 15.804 17.282 -2.000 1.00 87.56 85 ALA A CA 1
ATOM 611 C C . ALA A 1 85 ? 16.382 18.257 -0.953 1.00 87.56 85 ALA A C 1
ATOM 613 O O . ALA A 1 85 ? 17.208 19.101 -1.297 1.00 87.56 85 ALA A O 1
ATOM 614 N N . MET A 1 86 ? 15.947 18.170 0.309 1.00 86.44 86 MET A N 1
ATOM 615 C CA . MET A 1 86 ? 16.486 18.976 1.414 1.00 86.44 86 MET A CA 1
ATOM 616 C C . MET A 1 86 ? 17.750 18.372 2.045 1.00 86.44 86 MET A C 1
ATOM 618 O O . MET A 1 86 ? 18.452 19.078 2.768 1.00 86.44 86 MET A O 1
ATOM 622 N N . GLY A 1 87 ? 18.014 17.080 1.826 1.00 79.12 87 GLY A N 1
ATOM 623 C CA . GLY A 1 87 ? 19.190 16.381 2.350 1.00 79.12 87 GLY A CA 1
ATOM 624 C C . GLY A 1 87 ? 20.401 16.479 1.426 1.00 79.12 87 GLY A C 1
ATOM 625 O O . GLY A 1 87 ? 20.292 16.893 0.273 1.00 79.12 87 GLY A O 1
ATOM 626 N N . ALA A 1 88 ? 21.570 16.080 1.928 1.00 78.38 88 ALA A N 1
ATOM 627 C CA . ALA A 1 88 ? 22.725 15.842 1.064 1.00 78.38 88 ALA A CA 1
ATOM 628 C C . ALA A 1 88 ? 22.532 14.553 0.241 1.00 78.38 88 ALA A C 1
ATOM 630 O O . ALA A 1 88 ? 21.828 13.635 0.670 1.00 78.38 88 ALA A O 1
ATOM 631 N N . ASP A 1 89 ? 23.187 14.454 -0.921 1.00 73.06 89 ASP A N 1
ATOM 632 C CA . ASP A 1 89 ? 23.134 13.253 -1.764 1.00 73.06 89 ASP A CA 1
ATOM 633 C C . ASP A 1 89 ? 23.524 11.997 -0.959 1.00 73.06 89 ASP A C 1
ATOM 635 O O . ASP A 1 89 ? 24.643 11.876 -0.459 1.00 73.06 89 ASP A O 1
ATOM 639 N N . GLY A 1 90 ? 22.587 11.052 -0.831 1.00 71.25 90 GLY A N 1
ATOM 640 C CA . GLY A 1 90 ? 22.759 9.803 -0.076 1.00 71.25 90 GLY A CA 1
ATOM 641 C C . GLY A 1 90 ? 22.140 9.798 1.326 1.00 71.25 90 GLY A C 1
ATOM 642 O O . GLY A 1 90 ? 22.016 8.731 1.931 1.00 71.25 90 GLY A O 1
ATOM 643 N N . GLU A 1 91 ? 21.681 10.941 1.835 1.00 75.69 91 GLU A N 1
ATOM 644 C CA . GLU A 1 91 ? 20.848 10.977 3.034 1.00 75.69 91 GLU A CA 1
ATOM 645 C C . GLU A 1 91 ? 19.400 10.641 2.657 1.00 75.69 91 GLU A C 1
ATOM 647 O O . GLU A 1 91 ? 18.748 11.365 1.909 1.00 75.69 91 GLU A O 1
ATOM 652 N N . ASN A 1 92 ? 18.860 9.540 3.192 1.00 82.25 92 ASN A N 1
ATOM 653 C CA . ASN A 1 92 ? 17.456 9.136 3.008 1.00 82.25 92 ASN A CA 1
ATOM 654 C C . ASN A 1 92 ? 16.493 10.030 3.814 1.00 82.25 92 ASN A C 1
ATOM 656 O O . ASN A 1 92 ? 15.649 9.548 4.575 1.00 82.25 92 ASN A O 1
ATOM 660 N N . LEU A 1 93 ? 16.642 11.349 3.693 1.00 87.19 93 LEU A N 1
ATOM 661 C CA . LEU A 1 93 ? 15.953 12.335 4.513 1.00 87.19 93 LEU A CA 1
ATOM 662 C C . LEU A 1 93 ? 14.434 12.295 4.293 1.00 87.19 93 LEU A C 1
ATOM 664 O O . LEU A 1 93 ? 13.669 12.372 5.255 1.00 87.19 93 LEU A O 1
ATOM 668 N N . GLY A 1 94 ? 13.985 12.050 3.060 1.00 88.00 94 GLY A N 1
ATOM 669 C CA . GLY A 1 94 ? 12.575 11.861 2.721 1.00 88.00 94 GLY A CA 1
ATOM 670 C C . GLY A 1 94 ? 11.924 10.688 3.453 1.00 88.00 94 GLY A C 1
ATOM 671 O O . GLY A 1 94 ? 10.765 10.788 3.856 1.00 88.00 94 GLY A O 1
ATOM 672 N N . LEU A 1 95 ? 12.669 9.609 3.722 1.00 89.75 95 LEU A N 1
ATOM 673 C CA . LEU A 1 95 ? 12.166 8.483 4.513 1.00 89.75 95 LEU A CA 1
ATOM 674 C C . LEU A 1 95 ? 11.953 8.876 5.983 1.00 89.75 95 LEU A C 1
ATOM 676 O O . LEU A 1 95 ? 10.940 8.513 6.582 1.00 89.75 95 LEU A O 1
ATOM 680 N N . TYR A 1 96 ? 12.869 9.655 6.565 1.00 91.12 96 TYR A N 1
ATOM 681 C CA . TYR A 1 96 ? 12.714 10.149 7.936 1.00 91.12 96 TYR A CA 1
ATOM 682 C C . TYR A 1 96 ? 11.537 11.120 8.066 1.00 91.12 96 TYR A C 1
ATOM 684 O O . TYR A 1 96 ? 10.762 11.011 9.019 1.00 91.12 96 TYR A O 1
ATOM 692 N N . PHE A 1 97 ? 11.348 12.014 7.089 1.00 92.00 97 PHE A N 1
ATOM 693 C CA . PHE A 1 97 ? 10.166 12.876 7.026 1.00 92.00 97 PHE A CA 1
ATOM 694 C C . PHE A 1 97 ? 8.876 12.068 6.896 1.00 92.00 97 PHE A C 1
ATOM 696 O O . PHE A 1 97 ? 7.904 12.361 7.590 1.00 92.00 97 PHE A O 1
ATOM 703 N N . LEU A 1 98 ? 8.868 11.015 6.075 1.00 92.06 98 LEU A N 1
ATOM 704 C CA . LEU A 1 98 ? 7.730 10.105 5.977 1.00 92.06 98 LEU A CA 1
ATOM 705 C C . LEU A 1 98 ? 7.400 9.481 7.338 1.00 92.06 98 LEU A C 1
ATOM 707 O O . LEU A 1 98 ? 6.242 9.518 7.755 1.00 92.06 98 LEU A O 1
ATOM 711 N N . PHE A 1 99 ? 8.390 8.964 8.071 1.00 91.81 99 PHE A N 1
ATOM 712 C CA . PHE A 1 99 ? 8.153 8.390 9.399 1.00 91.81 99 PHE A CA 1
ATOM 713 C C . PHE A 1 99 ? 7.641 9.423 10.405 1.00 91.81 99 PHE A C 1
ATOM 715 O O . PHE A 1 99 ? 6.665 9.154 11.109 1.00 91.81 99 PHE A O 1
ATOM 722 N N . ALA A 1 100 ? 8.239 10.615 10.441 1.00 93.69 100 ALA A N 1
ATOM 723 C CA . ALA A 1 100 ? 7.788 11.700 11.307 1.00 93.69 100 ALA A CA 1
ATOM 724 C C . ALA A 1 100 ? 6.333 12.099 11.003 1.00 93.69 100 ALA A C 1
ATOM 726 O O . ALA A 1 100 ? 5.510 12.200 11.917 1.00 93.69 100 ALA A O 1
ATOM 727 N N . THR A 1 101 ? 5.986 12.247 9.721 1.00 93.94 101 THR A N 1
ATOM 728 C CA . THR A 1 101 ? 4.631 12.595 9.283 1.00 93.94 101 THR A CA 1
ATOM 729 C C . THR A 1 101 ? 3.628 11.488 9.600 1.00 93.94 101 THR A C 1
ATOM 731 O O . THR A 1 101 ? 2.521 11.795 10.033 1.00 93.94 101 THR A O 1
ATOM 734 N N . VAL A 1 102 ? 3.982 10.206 9.459 1.00 92.31 102 VAL A N 1
ATOM 735 C CA . VAL A 1 102 ? 3.086 9.088 9.817 1.00 92.31 102 VAL A CA 1
ATOM 736 C C . VAL A 1 102 ? 2.818 9.044 11.324 1.00 92.31 102 VAL A C 1
ATOM 738 O O . VAL A 1 102 ? 1.674 8.842 11.736 1.00 92.31 102 VAL A O 1
ATOM 741 N N . ILE A 1 103 ? 3.834 9.285 12.156 1.00 94.06 103 ILE A N 1
ATOM 742 C CA . ILE A 1 103 ? 3.666 9.374 13.615 1.00 94.06 103 ILE A CA 1
ATOM 743 C C . ILE A 1 103 ? 2.752 10.553 13.973 1.00 94.06 103 ILE A C 1
ATOM 745 O O . ILE A 1 103 ? 1.795 10.387 14.735 1.00 94.06 103 ILE A O 1
ATOM 749 N N . LEU A 1 104 ? 2.996 11.726 13.382 1.00 96.38 104 LEU A N 1
ATOM 750 C CA . LEU A 1 104 ? 2.169 12.916 13.583 1.00 96.38 104 LEU A CA 1
ATOM 751 C C . LEU A 1 104 ? 0.722 12.684 13.124 1.00 96.38 104 LEU A C 1
ATOM 753 O O . LEU A 1 104 ? -0.221 13.014 13.843 1.00 96.38 104 LEU A O 1
ATOM 757 N N . MET A 1 105 ? 0.535 12.062 11.960 1.00 94.88 105 MET A N 1
ATOM 758 C CA . MET A 1 105 ? -0.772 11.671 11.435 1.00 94.88 105 MET A CA 1
ATOM 759 C C . MET A 1 105 ? -1.501 10.755 12.426 1.00 94.88 105 MET A C 1
ATOM 761 O O . MET A 1 105 ? -2.673 10.991 12.716 1.00 94.88 105 MET A O 1
ATOM 765 N N . GLY A 1 106 ? -0.823 9.748 12.983 1.00 94.06 106 GLY A N 1
ATOM 766 C CA . GLY A 1 106 ? -1.394 8.858 13.995 1.00 94.06 106 GLY A CA 1
ATOM 767 C C . GLY A 1 106 ? -1.840 9.610 15.252 1.00 94.06 106 GLY A C 1
ATOM 768 O O . GLY A 1 106 ? -2.946 9.391 15.747 1.00 94.06 106 GLY A O 1
ATOM 769 N N . PHE A 1 107 ? -1.033 10.561 15.728 1.00 96.38 107 PHE A N 1
ATOM 770 C CA . PHE A 1 107 ? -1.396 11.414 16.860 1.00 96.38 107 PHE A CA 1
ATOM 771 C C . PHE A 1 107 ? -2.647 12.258 16.569 1.00 96.38 107 PHE A C 1
ATOM 773 O O . PHE A 1 107 ? -3.594 12.262 17.361 1.00 96.38 107 PHE A O 1
ATOM 780 N N . ILE A 1 108 ? -2.704 12.899 15.396 1.00 96.25 108 ILE A N 1
ATOM 781 C CA . ILE A 1 108 ? -3.871 13.675 14.949 1.00 96.25 108 ILE A CA 1
ATOM 782 C C . ILE A 1 108 ? -5.119 12.781 14.863 1.00 96.25 108 ILE A C 1
ATOM 784 O O . ILE A 1 108 ? -6.198 13.180 15.307 1.00 96.25 108 ILE A O 1
ATOM 788 N N . GLN A 1 109 ? -4.990 11.556 14.346 1.00 94.88 109 GLN A N 1
ATOM 789 C CA . GLN A 1 109 ? -6.091 10.591 14.260 1.00 94.88 109 GLN A CA 1
ATOM 790 C C . GLN A 1 109 ? -6.604 10.168 15.645 1.00 94.88 109 GLN A C 1
ATOM 792 O O . GLN A 1 109 ? -7.819 10.112 15.854 1.00 94.88 109 GLN A O 1
ATOM 797 N N . ILE A 1 110 ? -5.709 9.924 16.608 1.00 94.19 110 ILE A N 1
ATOM 798 C CA . ILE A 1 110 ? -6.078 9.606 17.997 1.00 94.19 110 ILE A CA 1
ATOM 799 C C . ILE A 1 110 ? -6.835 10.780 18.627 1.00 94.19 110 ILE A C 1
ATOM 801 O O . ILE A 1 110 ? -7.912 10.579 19.195 1.00 94.19 110 ILE A O 1
ATOM 805 N N . MET A 1 111 ? -6.332 12.011 18.478 1.00 96.06 111 MET A N 1
ATOM 806 C CA . MET A 1 111 ? -7.015 13.213 18.970 1.00 96.06 111 MET A CA 1
ATOM 807 C C . MET A 1 111 ? -8.403 13.372 18.344 1.00 9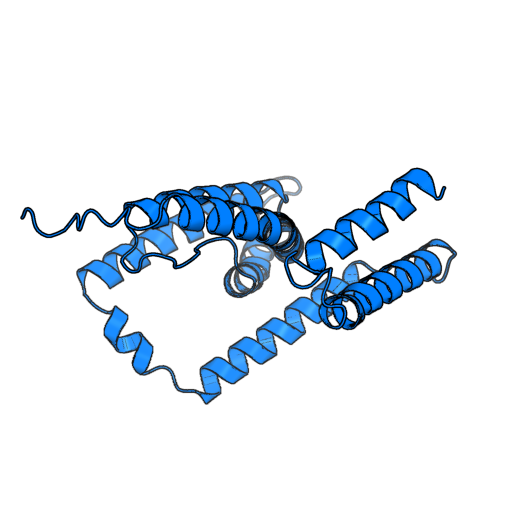6.06 111 MET A C 1
ATOM 809 O O . MET A 1 111 ? -9.382 13.597 19.056 1.00 96.06 111 MET A O 1
ATOM 813 N N . ALA A 1 112 ? -8.518 13.195 17.026 1.00 95.12 112 ALA A N 1
ATOM 814 C CA . ALA A 1 112 ? -9.798 13.245 16.327 1.00 95.12 112 ALA A CA 1
ATOM 815 C C . ALA A 1 112 ? -10.779 12.168 16.828 1.00 95.12 112 ALA A C 1
ATOM 817 O O . ALA A 1 112 ? -11.985 12.424 16.923 1.00 95.12 112 ALA A O 1
ATOM 818 N N . GLY A 1 113 ? -10.272 10.986 17.194 1.00 93.31 113 GLY A N 1
ATOM 819 C CA . GLY A 1 113 ? -11.035 9.916 17.835 1.00 93.31 113 GLY A CA 1
ATOM 820 C C . GLY A 1 113 ? -11.565 10.307 19.218 1.00 93.31 113 GLY A C 1
ATOM 821 O O . GLY A 1 113 ? -12.765 10.178 19.469 1.00 93.31 113 GLY A O 1
ATOM 822 N N . ILE A 1 114 ? -10.704 10.852 20.086 1.00 94.81 114 ILE A N 1
ATOM 823 C CA . ILE A 1 114 ? -11.064 11.314 21.442 1.00 94.81 114 ILE A CA 1
ATOM 824 C C . ILE A 1 114 ? -12.113 12.431 21.378 1.00 94.81 114 ILE A C 1
ATOM 826 O O . ILE A 1 114 ? -13.117 12.395 22.091 1.00 94.81 114 ILE A O 1
ATOM 830 N N . LEU A 1 115 ? -11.927 13.383 20.464 1.00 96.25 115 LEU A N 1
ATOM 831 C CA . LEU A 1 115 ? -12.838 14.505 20.232 1.00 96.25 115 LEU A CA 1
ATOM 832 C C . LEU A 1 115 ? -14.116 14.108 19.465 1.00 96.25 115 LEU A C 1
ATOM 834 O O . LEU A 1 115 ? -14.986 14.948 19.230 1.00 96.25 115 LEU A O 1
ATOM 838 N N . LYS A 1 116 ? -14.262 12.831 19.079 1.00 92.88 116 LYS A N 1
ATOM 839 C CA . LYS A 1 116 ? -15.408 12.287 18.326 1.00 92.88 116 LYS A CA 1
ATOM 840 C C . LYS A 1 116 ? -15.675 13.031 17.011 1.00 92.88 116 LYS A C 1
ATOM 842 O O . LYS A 1 116 ? -16.826 13.165 16.583 1.00 92.88 116 LYS A O 1
ATOM 847 N N . LEU A 1 117 ? -14.614 13.480 16.339 1.00 94.19 117 LEU A N 1
ATOM 848 C CA . LEU A 1 117 ? -14.701 14.226 15.079 1.00 94.19 117 LEU A CA 1
ATOM 849 C C . LEU A 1 117 ? -15.066 13.339 13.879 1.00 94.19 117 LEU A C 1
ATOM 851 O O . LEU A 1 117 ? -15.470 13.850 12.839 1.00 94.19 117 LEU A O 1
ATOM 855 N N . GLY A 1 118 ? -15.029 12.010 14.023 1.00 87.75 118 GLY A N 1
ATOM 856 C CA . GLY A 1 118 ? -15.365 11.071 12.944 1.00 87.75 118 GLY A CA 1
ATOM 857 C C . GLY A 1 118 ? -16.771 11.247 12.346 1.00 87.75 118 GLY A C 1
ATOM 858 O O . GLY A 1 118 ? -16.996 10.891 11.192 1.00 87.75 118 GLY A O 1
ATOM 859 N N . LYS A 1 119 ? -17.720 11.854 13.075 1.00 89.06 119 LYS A N 1
ATOM 860 C CA . LYS A 1 119 ? -19.057 12.174 12.537 1.00 89.06 119 LYS A CA 1
ATOM 861 C C . LYS A 1 119 ? -19.020 13.195 11.393 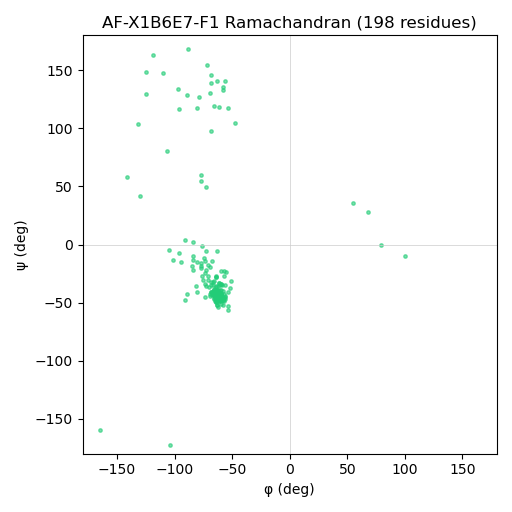1.00 89.06 119 LYS A C 1
ATOM 863 O O . LYS A 1 119 ? -19.898 13.160 10.536 1.00 89.06 119 LYS A O 1
ATOM 868 N N . PHE A 1 120 ? -18.009 14.066 11.367 1.00 93.12 120 PHE A N 1
ATOM 869 C CA . PHE A 1 120 ? -17.874 15.126 10.369 1.00 93.12 120 PHE A CA 1
ATOM 870 C C . PHE A 1 120 ? -17.378 14.618 9.014 1.00 93.12 120 PHE A C 1
ATOM 872 O O . PHE A 1 120 ? -17.600 15.284 8.012 1.00 93.12 120 PHE A O 1
ATOM 879 N N . VAL A 1 121 ? -16.820 13.404 8.943 1.00 90.75 121 VAL A N 1
ATOM 880 C CA . VAL A 1 121 ? -16.455 12.759 7.667 1.00 90.75 121 VAL A CA 1
ATOM 881 C C . VAL A 1 121 ? -17.671 12.632 6.737 1.00 90.75 121 VAL A C 1
ATOM 883 O O . VAL A 1 121 ? -17.534 12.683 5.521 1.00 90.75 121 VAL A O 1
ATOM 886 N N . ARG A 1 122 ? -18.889 12.558 7.294 1.00 90.69 122 ARG A N 1
ATOM 887 C CA . ARG A 1 122 ? -20.143 12.535 6.519 1.00 90.69 122 ARG A CA 1
ATOM 888 C C . ARG A 1 122 ? -20.457 13.848 5.793 1.00 90.69 122 ARG A C 1
ATOM 890 O O . ARG A 1 122 ? -21.347 13.850 4.953 1.00 90.69 122 ARG A O 1
ATOM 897 N N . LEU A 1 123 ? -19.778 14.947 6.130 1.00 95.31 123 LEU A N 1
ATOM 898 C CA . LEU A 1 123 ? -19.959 16.249 5.482 1.00 95.31 123 LEU A CA 1
ATOM 899 C C . LEU A 1 123 ? -19.146 16.387 4.190 1.00 95.31 123 LEU A C 1
ATOM 901 O O . LEU A 1 123 ? -19.338 17.362 3.470 1.00 95.31 123 LEU A O 1
ATOM 905 N N . ILE A 1 124 ? -18.243 15.444 3.894 1.00 95.25 124 ILE A N 1
ATOM 906 C CA . ILE A 1 124 ? -17.427 15.490 2.679 1.00 95.25 124 ILE A CA 1
ATOM 907 C C . ILE A 1 124 ? -18.352 15.330 1.460 1.00 95.25 124 ILE A C 1
ATOM 909 O O . ILE A 1 124 ? -19.013 14.295 1.329 1.00 95.25 124 ILE A O 1
ATOM 913 N N . PRO A 1 125 ? -18.413 16.323 0.552 1.00 97.12 125 PRO A N 1
ATOM 914 C CA . PRO A 1 125 ? -19.283 16.244 -0.612 1.00 97.12 125 PRO A CA 1
ATOM 915 C C . PRO A 1 125 ? -18.885 15.094 -1.539 1.00 97.12 125 PRO A C 1
ATOM 917 O O . PRO A 1 125 ? -17.703 14.879 -1.816 1.00 97.12 125 PRO A O 1
ATOM 920 N N . HIS A 1 126 ? -19.879 14.405 -2.103 1.00 94.81 126 HIS A N 1
ATOM 921 C CA . HIS A 1 126 ? -19.649 13.340 -3.083 1.00 94.81 126 HIS A CA 1
ATOM 922 C C . HIS A 1 126 ? -18.770 13.769 -4.278 1.00 94.81 126 HIS A C 1
ATOM 924 O O . HIS A 1 126 ? -17.873 13.005 -4.638 1.00 94.81 126 HIS A O 1
ATOM 930 N N . PRO A 1 127 ? -18.918 14.984 -4.853 1.00 97.38 127 PRO A N 1
ATOM 931 C CA . PRO A 1 127 ? -18.032 15.443 -5.925 1.00 97.38 127 PRO A CA 1
ATOM 932 C C . PRO A 1 127 ? -16.548 15.489 -5.532 1.00 97.38 127 PRO A C 1
ATOM 934 O O . PRO A 1 127 ? -15.696 15.174 -6.356 1.00 97.38 127 PRO A O 1
ATOM 937 N N . VAL A 1 128 ? -16.230 15.820 -4.274 1.00 96.62 128 VAL A N 1
ATOM 938 C CA . VAL A 1 128 ? -14.844 15.867 -3.776 1.00 96.62 128 VAL A CA 1
ATOM 939 C C . VAL A 1 128 ? -14.262 14.459 -3.683 1.00 96.62 128 VAL A C 1
ATOM 941 O O . VAL A 1 128 ? -13.137 14.232 -4.119 1.00 96.62 128 VAL A O 1
ATOM 944 N N . MET A 1 129 ? -15.043 13.495 -3.182 1.00 94.06 129 MET A N 1
ATOM 945 C CA . MET A 1 129 ? -14.619 12.092 -3.130 1.00 94.06 129 MET A CA 1
ATOM 946 C C . MET A 1 129 ? -14.374 11.526 -4.533 1.00 94.06 129 MET A C 1
ATOM 948 O O . MET A 1 129 ? -13.347 10.894 -4.763 1.00 94.06 129 MET A O 1
ATOM 952 N N . MET A 1 130 ? -15.271 11.799 -5.487 1.00 95.31 130 MET A N 1
ATOM 953 C CA . MET A 1 130 ? -15.104 11.353 -6.875 1.00 95.31 130 MET A CA 1
ATOM 954 C C . MET A 1 130 ? -13.899 12.009 -7.555 1.00 95.31 130 MET A C 1
ATOM 956 O O . MET A 1 130 ? -13.143 11.325 -8.240 1.00 95.31 130 MET A O 1
ATOM 960 N N . GLY A 1 131 ? -13.685 13.311 -7.338 1.00 95.38 131 GLY A N 1
ATOM 961 C CA . GLY A 1 131 ? -12.503 14.017 -7.833 1.00 95.38 131 GLY A CA 1
ATOM 962 C C . GLY A 1 131 ? -11.207 13.420 -7.284 1.00 95.38 131 GLY A C 1
ATOM 963 O O . GLY A 1 131 ? -10.288 13.143 -8.051 1.00 95.38 131 GLY A O 1
ATOM 964 N N . PHE A 1 132 ? -11.165 13.140 -5.978 1.00 92.38 132 PHE A N 1
ATOM 965 C CA . PHE A 1 132 ? -10.022 12.497 -5.333 1.00 92.38 132 PHE A CA 1
ATOM 966 C C . PHE A 1 132 ? -9.741 11.098 -5.898 1.00 92.38 132 PHE A C 1
ATOM 968 O O . PHE A 1 132 ? -8.606 10.811 -6.263 1.00 92.38 132 PHE A O 1
ATOM 975 N N . VAL A 1 133 ? -10.760 10.240 -6.027 1.00 92.56 133 VAL A N 1
ATOM 976 C CA . VAL A 1 133 ? -10.593 8.872 -6.553 1.00 92.56 133 VAL A CA 1
ATOM 977 C C . VAL A 1 133 ? -10.153 8.878 -8.022 1.00 92.56 133 VAL A C 1
ATOM 979 O O . VAL A 1 133 ? -9.262 8.116 -8.391 1.00 92.56 133 VAL A O 1
ATOM 982 N N . ASN A 1 134 ? -10.714 9.762 -8.853 1.00 94.81 134 ASN A N 1
ATOM 983 C CA . ASN A 1 134 ? -10.293 9.900 -10.250 1.00 94.81 134 ASN A CA 1
ATOM 984 C C . ASN A 1 134 ? -8.851 10.415 -10.356 1.00 94.81 134 ASN A C 1
ATOM 986 O O . ASN A 1 134 ? -8.064 9.878 -11.132 1.00 94.81 134 ASN A O 1
ATOM 990 N N . GLY A 1 135 ? -8.487 11.419 -9.551 1.00 91.69 135 GLY A N 1
ATOM 991 C CA . GLY A 1 135 ? -7.115 11.923 -9.478 1.00 91.69 135 GLY A CA 1
ATOM 992 C C . GLY A 1 135 ? -6.130 10.837 -9.046 1.00 91.69 135 GLY A C 1
ATOM 993 O O . GLY A 1 135 ? -5.108 10.642 -9.698 1.00 91.69 135 GLY A O 1
ATOM 994 N N . LEU A 1 136 ? -6.479 10.065 -8.013 1.00 90.12 136 LEU A N 1
ATOM 995 C CA . LEU A 1 136 ? -5.703 8.915 -7.548 1.00 90.12 136 LEU A CA 1
ATOM 996 C C . LEU A 1 136 ? -5.480 7.889 -8.669 1.00 90.12 136 LEU A C 1
ATOM 998 O O . LEU A 1 136 ? -4.352 7.448 -8.876 1.00 90.12 136 LEU A O 1
ATOM 1002 N N . ALA A 1 137 ? -6.529 7.537 -9.418 1.00 90.75 137 ALA A N 1
ATOM 1003 C CA . ALA A 1 137 ? -6.423 6.594 -10.529 1.00 90.75 137 ALA A CA 1
ATOM 1004 C C . ALA A 1 137 ? -5.474 7.099 -11.629 1.00 90.75 137 ALA A C 1
ATOM 1006 O O . ALA A 1 137 ? -4.658 6.330 -12.137 1.00 90.75 137 ALA A O 1
ATOM 1007 N N . ILE A 1 138 ? -5.540 8.393 -11.960 1.00 91.50 138 ILE A N 1
ATOM 1008 C CA . ILE A 1 138 ? -4.655 9.021 -12.947 1.00 91.50 138 ILE A CA 1
ATOM 1009 C C . ILE A 1 138 ? -3.200 8.992 -12.470 1.00 91.50 138 ILE A C 1
ATOM 1011 O O . ILE A 1 138 ? -2.325 8.605 -13.241 1.00 91.50 138 ILE A O 1
ATOM 1015 N N . VAL A 1 139 ? -2.929 9.351 -11.211 1.00 87.44 139 VAL A N 1
ATOM 1016 C CA . VAL A 1 139 ? -1.561 9.341 -10.666 1.00 87.44 139 VAL A CA 1
ATOM 1017 C C . VAL A 1 139 ? -0.988 7.927 -10.641 1.00 87.44 139 VAL A C 1
ATOM 1019 O O . VAL A 1 139 ? 0.149 7.723 -11.066 1.00 87.44 139 VAL A O 1
ATOM 1022 N N . ILE A 1 140 ? -1.776 6.934 -10.213 1.00 88.50 140 ILE A N 1
ATOM 1023 C CA . ILE A 1 140 ? -1.352 5.531 -10.262 1.00 88.50 140 ILE A CA 1
ATOM 1024 C C . ILE A 1 140 ? -1.045 5.140 -11.709 1.00 88.50 140 ILE A C 1
ATOM 1026 O O . ILE A 1 140 ? 0.039 4.630 -11.969 1.00 88.50 140 ILE A O 1
ATOM 1030 N N . PHE A 1 141 ? -1.927 5.434 -12.666 1.00 91.19 141 PHE A N 1
ATOM 1031 C CA . PHE A 1 141 ? -1.690 5.115 -14.075 1.00 91.19 141 PHE A CA 1
ATOM 1032 C C . PHE A 1 141 ? -0.405 5.762 -14.615 1.00 91.19 141 PHE A C 1
ATOM 1034 O O . PHE A 1 141 ? 0.431 5.074 -15.195 1.00 91.19 141 PHE A O 1
ATOM 1041 N N . MET A 1 142 ? -0.201 7.059 -14.361 1.00 89.75 142 MET A N 1
ATOM 1042 C CA . MET A 1 142 ? 1.014 7.777 -14.759 1.00 89.75 142 MET A CA 1
ATOM 1043 C C . MET A 1 142 ? 2.274 7.169 -14.132 1.00 89.75 142 MET A C 1
ATOM 1045 O O . MET A 1 142 ? 3.284 7.035 -14.818 1.00 89.75 142 MET A O 1
ATOM 1049 N N . SER A 1 143 ? 2.212 6.745 -12.864 1.00 86.06 143 SER A N 1
ATOM 1050 C CA . SER A 1 143 ? 3.342 6.094 -12.187 1.00 86.06 143 SER A CA 1
ATOM 1051 C C . SER A 1 143 ? 3.730 4.751 -12.814 1.00 86.06 143 SER A C 1
ATOM 1053 O O . SER A 1 143 ? 4.891 4.371 -12.751 1.00 86.06 143 SER A O 1
ATOM 1055 N N . GLN A 1 144 ? 2.795 4.034 -13.447 1.00 90.38 144 GLN A N 1
ATOM 1056 C CA . GLN A 1 144 ? 3.119 2.774 -14.125 1.00 90.38 144 GLN A CA 1
ATOM 1057 C C . GLN A 1 144 ? 3.840 3.010 -15.456 1.00 90.38 144 GLN A C 1
ATOM 1059 O O . GLN A 1 144 ? 4.675 2.204 -15.859 1.00 90.38 144 GLN A O 1
ATOM 1064 N N . LEU A 1 145 ? 3.562 4.128 -16.138 1.00 90.19 145 LEU A N 1
ATOM 1065 C CA . LEU A 1 145 ? 4.207 4.455 -17.414 1.00 90.19 145 LEU A CA 1
ATOM 1066 C C . LEU A 1 145 ? 5.718 4.678 -17.270 1.00 90.19 145 LEU A C 1
ATOM 1068 O O . LEU A 1 145 ? 6.459 4.418 -18.214 1.00 90.19 145 LEU A O 1
ATOM 1072 N N . THR A 1 146 ? 6.192 5.112 -16.098 1.00 88.00 146 THR A N 1
ATOM 1073 C CA . THR A 1 146 ? 7.628 5.318 -15.843 1.00 88.00 146 THR A CA 1
ATOM 1074 C C . THR A 1 146 ? 8.412 4.011 -15.746 1.00 88.00 146 THR A C 1
ATOM 1076 O O . THR A 1 146 ? 9.632 4.030 -15.896 1.00 88.00 146 THR A O 1
ATOM 1079 N N . MET A 1 147 ? 7.727 2.882 -15.532 1.00 87.31 147 MET A N 1
ATOM 1080 C CA . MET A 1 147 ? 8.354 1.565 -15.466 1.00 87.31 147 MET A CA 1
ATOM 1081 C C . MET A 1 147 ? 8.705 1.027 -16.858 1.00 87.31 147 MET A C 1
ATOM 1083 O O . MET A 1 147 ? 9.562 0.154 -16.959 1.00 87.31 147 MET A O 1
ATOM 1087 N N . PHE A 1 148 ? 8.089 1.539 -17.933 1.00 90.88 148 PHE A N 1
ATOM 1088 C CA . PHE A 1 148 ? 8.356 1.079 -19.299 1.00 90.88 148 PHE A CA 1
ATOM 1089 C C . PHE A 1 148 ? 9.767 1.442 -19.785 1.00 90.88 148 PHE A C 1
ATOM 1091 O O . PHE A 1 148 ? 10.219 2.569 -19.557 1.00 90.88 148 PHE A O 1
ATOM 1098 N N . PRO A 1 149 ? 10.473 0.531 -20.495 1.00 89.62 149 PRO A N 1
ATOM 1099 C CA . PRO A 1 149 ? 11.754 0.861 -21.101 1.00 89.62 149 PRO A CA 1
ATOM 1100 C C . PRO A 1 149 ? 11.588 2.034 -22.065 1.00 89.62 149 PRO A C 1
ATOM 1102 O O . PRO A 1 149 ? 10.657 2.062 -22.867 1.00 89.62 149 PRO A O 1
ATOM 1105 N N . LYS A 1 150 ? 12.508 3.001 -22.003 1.00 88.56 150 LYS A N 1
ATOM 1106 C CA . LYS A 1 150 ? 12.485 4.176 -22.890 1.00 88.56 150 LYS A CA 1
ATOM 1107 C C . LYS A 1 150 ? 12.889 3.844 -24.328 1.00 88.56 150 LYS A C 1
ATOM 1109 O O . LYS A 1 150 ? 12.567 4.590 -25.247 1.00 88.56 150 LYS A O 1
ATOM 1114 N N . GLU A 1 151 ? 13.609 2.744 -24.514 1.00 90.44 151 GLU A N 1
ATOM 1115 C CA . GLU A 1 151 ? 14.069 2.272 -25.814 1.00 90.44 151 GLU A CA 1
ATOM 1116 C C . GLU A 1 151 ? 13.130 1.198 -26.359 1.00 90.44 151 GLU A C 1
ATOM 1118 O O . GLU A 1 151 ? 12.803 0.240 -25.660 1.00 90.44 151 GLU A O 1
ATOM 1123 N N . TYR A 1 152 ? 12.759 1.313 -27.635 1.00 90.31 152 TYR A N 1
ATOM 1124 C CA . TYR A 1 152 ? 11.921 0.340 -28.343 1.00 90.31 152 TYR A CA 1
ATOM 1125 C C . TYR A 1 152 ? 12.718 -0.907 -28.757 1.00 90.31 152 TYR A C 1
ATOM 1127 O O . TYR A 1 152 ? 12.857 -1.219 -29.939 1.00 90.31 152 TYR A O 1
ATOM 1135 N N . ASN A 1 153 ? 13.282 -1.608 -27.777 1.00 92.06 153 ASN A N 1
ATOM 1136 C CA . ASN A 1 153 ? 14.067 -2.825 -27.964 1.00 92.06 153 ASN A CA 1
ATOM 1137 C C . ASN A 1 153 ? 13.262 -4.084 -27.576 1.00 92.06 153 ASN A C 1
ATOM 1139 O O . ASN A 1 153 ? 12.063 -4.019 -27.296 1.00 92.06 153 ASN A O 1
ATOM 1143 N N . ALA A 1 154 ? 13.915 -5.250 -27.562 1.00 90.12 154 ALA A N 1
ATOM 1144 C CA . ALA A 1 154 ? 13.279 -6.514 -27.184 1.00 90.12 154 ALA A CA 1
ATOM 1145 C C . ALA A 1 154 ? 12.641 -6.469 -25.780 1.00 90.12 154 ALA A C 1
ATOM 1147 O O . ALA A 1 154 ? 11.557 -7.018 -25.590 1.00 90.12 154 ALA A O 1
ATOM 1148 N N . ASN A 1 155 ? 13.246 -5.750 -24.828 1.00 90.31 155 ASN A N 1
ATOM 1149 C CA . ASN A 1 155 ? 12.725 -5.626 -23.464 1.00 90.31 155 ASN A CA 1
ATOM 1150 C C . ASN A 1 155 ? 11.417 -4.828 -23.424 1.00 90.31 155 ASN A C 1
ATOM 1152 O O . ASN A 1 155 ? 10.530 -5.148 -22.636 1.00 90.31 155 ASN A O 1
ATOM 1156 N N . PHE A 1 156 ? 11.264 -3.820 -24.289 1.00 92.00 156 PHE A N 1
ATOM 1157 C CA . PHE A 1 156 ? 10.008 -3.078 -24.411 1.00 92.00 156 PHE A CA 1
ATOM 1158 C C . PHE A 1 156 ? 8.866 -3.982 -24.886 1.00 92.00 156 PHE A C 1
ATOM 1160 O O . PHE A 1 156 ? 7.797 -4.010 -24.275 1.00 92.00 156 PHE A O 1
ATOM 1167 N N . TRP A 1 157 ? 9.101 -4.769 -25.941 1.00 92.12 157 TRP A N 1
ATOM 1168 C CA . TRP A 1 157 ? 8.102 -5.701 -26.470 1.00 92.12 157 TRP A CA 1
ATOM 1169 C C . TRP A 1 157 ? 7.779 -6.830 -25.494 1.00 92.12 157 TRP A C 1
ATOM 1171 O O . TRP A 1 157 ? 6.611 -7.190 -25.345 1.00 92.12 157 TRP A O 1
ATOM 1181 N N . LEU A 1 158 ? 8.791 -7.340 -24.789 1.00 91.94 158 LEU A N 1
ATOM 1182 C CA . LEU A 1 158 ? 8.609 -8.322 -23.726 1.00 91.94 158 LEU A CA 1
ATOM 1183 C C . LEU A 1 158 ? 7.727 -7.744 -22.617 1.00 91.94 158 LEU A C 1
ATOM 1185 O O . LEU A 1 158 ? 6.740 -8.374 -22.241 1.00 91.94 158 LEU A O 1
ATOM 1189 N N . MET A 1 159 ? 8.006 -6.522 -22.148 1.00 92.62 159 MET A N 1
ATOM 1190 C CA . MET A 1 159 ? 7.177 -5.892 -21.123 1.00 92.62 159 MET A CA 1
ATOM 1191 C C . MET A 1 159 ? 5.737 -5.681 -21.597 1.00 92.62 159 MET A C 1
ATOM 1193 O O . MET A 1 159 ? 4.801 -6.020 -20.876 1.00 92.62 159 MET A O 1
ATOM 1197 N N . MET A 1 160 ? 5.538 -5.180 -22.818 1.00 93.44 160 MET A N 1
ATOM 1198 C CA . MET A 1 160 ? 4.202 -5.035 -23.404 1.00 93.44 160 MET A CA 1
ATOM 1199 C C . MET A 1 160 ? 3.454 -6.374 -23.453 1.00 93.44 160 MET A C 1
ATOM 1201 O O . MET A 1 160 ? 2.276 -6.430 -23.098 1.00 93.44 160 MET A O 1
ATOM 1205 N N . GLY A 1 161 ? 4.139 -7.456 -23.833 1.00 94.38 161 GLY A N 1
ATOM 1206 C CA . GLY A 1 161 ? 3.587 -8.810 -23.844 1.00 94.38 161 GLY A CA 1
ATOM 1207 C C . GLY A 1 161 ? 3.180 -9.299 -22.453 1.00 94.38 161 GLY A C 1
ATOM 1208 O O . GLY A 1 161 ? 2.059 -9.777 -22.276 1.00 94.38 161 GLY A O 1
ATOM 1209 N N . LEU A 1 162 ? 4.046 -9.131 -21.447 1.00 93.94 162 LEU A N 1
ATOM 1210 C CA . LEU A 1 162 ? 3.753 -9.530 -20.066 1.00 93.94 162 LEU A CA 1
ATOM 1211 C C . LEU A 1 162 ? 2.621 -8.701 -19.449 1.00 93.94 162 LEU A C 1
ATOM 1213 O O . LEU A 1 162 ? 1.757 -9.252 -18.765 1.00 93.94 162 LEU A O 1
ATOM 1217 N N . VAL A 1 163 ? 2.572 -7.395 -19.719 1.00 94.56 163 VAL A N 1
ATOM 1218 C CA . VAL A 1 163 ? 1.483 -6.521 -19.260 1.00 94.56 163 VAL A CA 1
ATOM 1219 C C . VAL A 1 163 ? 0.164 -6.917 -19.922 1.00 94.56 163 VAL A C 1
ATOM 1221 O O . VAL A 1 163 ? -0.840 -7.076 -19.229 1.00 94.56 163 VAL A O 1
ATOM 1224 N N . ALA A 1 164 ? 0.153 -7.147 -21.238 1.00 94.88 164 ALA A N 1
ATOM 1225 C CA . ALA A 1 164 ? -1.039 -7.601 -21.951 1.00 94.88 164 ALA A CA 1
ATOM 1226 C C . ALA A 1 164 ? -1.537 -8.957 -21.426 1.00 94.88 164 ALA A C 1
ATOM 1228 O O . ALA A 1 164 ? -2.737 -9.127 -21.205 1.00 94.88 164 ALA A O 1
ATOM 1229 N N . LEU A 1 165 ? -0.623 -9.892 -21.150 1.00 94.75 165 LEU A N 1
ATOM 1230 C CA . LEU A 1 165 ? -0.945 -11.174 -20.526 1.00 94.75 165 LEU A CA 1
ATOM 1231 C C . LEU A 1 165 ? -1.542 -10.990 -19.124 1.00 94.75 165 LEU A C 1
ATOM 1233 O O . LEU A 1 165 ? -2.564 -11.595 -18.809 1.00 94.75 165 LEU A O 1
ATOM 1237 N N . THR A 1 166 ? -0.946 -10.124 -18.301 1.00 93.75 166 THR A N 1
ATOM 1238 C CA . THR A 1 166 ? -1.443 -9.794 -16.954 1.00 93.75 166 THR A CA 1
ATOM 1239 C C . THR A 1 166 ? -2.876 -9.264 -17.024 1.00 93.75 166 THR A C 1
ATOM 1241 O O . THR A 1 166 ? -3.756 -9.756 -16.318 1.00 93.75 166 THR A O 1
ATOM 1244 N N . MET A 1 167 ? -3.137 -8.309 -17.922 1.00 93.50 167 MET A N 1
ATOM 1245 C CA . MET A 1 167 ? -4.469 -7.732 -18.129 1.00 93.50 167 MET A CA 1
ATOM 1246 C C . MET A 1 167 ? -5.470 -8.773 -18.632 1.00 93.50 167 MET A C 1
ATOM 1248 O O . MET A 1 167 ? -6.613 -8.807 -18.175 1.00 93.50 167 MET A O 1
ATOM 1252 N N . PHE A 1 168 ? -5.039 -9.660 -19.532 1.00 92.88 168 PHE A N 1
ATOM 1253 C CA . PHE A 1 168 ? -5.866 -10.752 -20.031 1.00 92.88 168 PHE A CA 1
ATOM 1254 C C . PHE A 1 168 ? -6.244 -11.741 -18.922 1.00 92.88 168 PHE A C 1
ATOM 1256 O O . PHE A 1 168 ? -7.406 -12.137 -18.837 1.00 92.88 168 PHE A O 1
ATOM 1263 N N . ILE A 1 169 ? -5.303 -12.099 -18.042 1.00 91.50 169 ILE A N 1
ATOM 1264 C CA . ILE A 1 169 ? -5.573 -12.950 -16.877 1.00 91.50 169 ILE A CA 1
ATOM 1265 C C . ILE A 1 169 ? -6.568 -12.249 -15.951 1.00 91.50 169 ILE A C 1
ATOM 1267 O O . ILE A 1 169 ? -7.628 -12.805 -15.678 1.00 91.50 169 ILE A O 1
ATOM 1271 N N . ILE A 1 170 ? -6.292 -11.013 -15.528 1.00 90.19 170 ILE A N 1
ATOM 1272 C CA . ILE A 1 170 ? -7.158 -10.277 -14.592 1.00 90.19 170 ILE A CA 1
ATOM 1273 C C . ILE A 1 170 ? -8.584 -10.122 -15.142 1.00 90.19 170 ILE A C 1
ATOM 1275 O O . ILE A 1 170 ? -9.551 -10.292 -14.409 1.00 90.19 170 ILE A O 1
ATOM 1279 N N . TRP A 1 171 ? -8.746 -9.850 -16.438 1.00 89.62 171 TRP A N 1
ATOM 1280 C CA . TRP A 1 171 ? -10.067 -9.677 -17.048 1.00 89.62 171 TRP A CA 1
ATOM 1281 C C . TRP A 1 171 ? -10.777 -10.998 -17.395 1.00 89.62 171 TRP A C 1
ATOM 1283 O O . TRP A 1 171 ? -12.008 -11.094 -17.336 1.00 89.62 171 TRP A O 1
ATOM 1293 N N . GLY A 1 172 ? -10.021 -12.013 -17.815 1.00 85.94 172 GLY A N 1
ATOM 1294 C CA . GLY A 1 172 ? -10.544 -13.266 -18.354 1.00 85.94 172 GLY A CA 1
ATOM 1295 C C . GLY A 1 172 ? -10.805 -14.333 -17.293 1.00 85.94 172 GLY A C 1
ATOM 1296 O O . GLY A 1 172 ? -11.845 -14.994 -17.334 1.00 85.94 172 GLY A O 1
ATOM 1297 N N . LEU A 1 173 ? -9.897 -14.492 -16.325 1.00 83.94 173 LEU A N 1
ATOM 1298 C CA . LEU A 1 173 ? -9.960 -15.569 -15.332 1.00 83.94 173 LEU A CA 1
ATOM 1299 C C . LEU A 1 173 ? -11.187 -15.509 -14.406 1.00 83.94 173 LEU A C 1
ATOM 1301 O O . LEU A 1 173 ? -11.771 -16.569 -14.164 1.00 83.94 173 LEU A O 1
ATOM 1305 N N . PRO A 1 174 ? -11.648 -14.332 -13.931 1.00 81.50 174 PRO A N 1
ATOM 1306 C CA . PRO A 1 174 ? -12.829 -14.247 -13.066 1.00 81.50 174 PRO A CA 1
ATOM 1307 C C . PRO A 1 174 ? -14.107 -14.792 -13.716 1.00 81.50 174 PRO A C 1
ATOM 1309 O O . PRO A 1 174 ? -15.034 -15.208 -13.022 1.00 81.50 174 PRO A O 1
ATOM 1312 N N . LYS A 1 175 ? -14.164 -14.838 -15.056 1.00 82.75 175 LYS A N 1
ATOM 1313 C CA . LYS A 1 175 ? -15.301 -15.398 -15.806 1.00 82.75 175 LYS A CA 1
ATOM 1314 C C . LYS A 1 175 ? -15.357 -16.929 -15.739 1.00 82.75 175 LYS A C 1
ATOM 1316 O O . LYS A 1 175 ? -16.383 -17.521 -16.074 1.00 82.75 175 LYS A O 1
ATOM 1321 N N . VAL A 1 176 ? -14.285 -17.583 -15.291 1.00 84.00 176 VAL A N 1
ATOM 1322 C CA . VAL A 1 176 ? -14.188 -19.038 -15.157 1.00 84.00 176 VAL A CA 1
ATOM 1323 C C . VAL A 1 176 ? -14.509 -19.446 -13.716 1.00 84.00 176 VAL A C 1
ATOM 1325 O O . VAL A 1 176 ? -13.769 -19.148 -12.782 1.00 84.00 176 VAL A O 1
ATOM 1328 N N . LYS A 1 177 ? -15.597 -20.208 -13.525 1.00 73.75 177 LYS A N 1
ATOM 1329 C CA . LYS A 1 177 ? -16.113 -20.623 -12.198 1.00 73.75 177 LYS A CA 1
ATOM 1330 C C . LYS A 1 177 ? -15.102 -21.358 -11.304 1.00 73.75 177 LYS A C 1
ATOM 1332 O O . LYS A 1 177 ? -15.276 -21.388 -10.091 1.00 73.75 177 LYS A O 1
ATOM 1337 N N . VAL A 1 178 ? -14.078 -21.983 -11.886 1.00 73.94 178 VAL A N 1
ATOM 1338 C CA . VAL A 1 178 ? -13.036 -22.711 -11.141 1.00 73.94 178 VAL A CA 1
ATOM 1339 C C . VAL A 1 178 ? -12.092 -21.747 -10.414 1.00 73.94 178 VAL A C 1
ATOM 1341 O O . VAL A 1 178 ? -11.680 -22.029 -9.291 1.00 73.94 178 VAL A O 1
ATOM 1344 N N . PHE A 1 179 ? -11.796 -20.592 -11.014 1.00 72.25 179 PHE A N 1
ATOM 1345 C CA . PHE A 1 179 ? -10.818 -19.632 -10.495 1.00 72.25 179 PHE A CA 1
ATOM 1346 C C . PHE A 1 179 ? -11.435 -18.505 -9.665 1.00 72.25 179 PHE A C 1
ATOM 1348 O O . PHE A 1 179 ? -10.709 -17.795 -8.982 1.00 72.25 179 PHE A O 1
ATOM 1355 N N . SER A 1 180 ? -12.766 -18.398 -9.615 1.00 66.50 180 SER A N 1
ATOM 1356 C CA . SER A 1 180 ? -13.480 -17.329 -8.897 1.00 66.50 180 SER A CA 1
ATOM 1357 C C . SER A 1 180 ? -13.272 -17.308 -7.373 1.00 66.50 180 SER A C 1
ATOM 1359 O O . SER A 1 180 ? -13.816 -16.445 -6.692 1.00 66.50 180 SER A O 1
ATOM 1361 N N . LYS A 1 181 ? -12.575 -18.301 -6.808 1.00 74.69 181 LYS A N 1
ATOM 1362 C CA . LYS A 1 181 ? -12.274 -18.390 -5.370 1.00 74.69 181 LYS A CA 1
ATOM 1363 C C . LYS A 1 181 ? -10.915 -17.801 -4.997 1.00 74.69 181 LYS A C 1
ATOM 1365 O O . LYS A 1 181 ? -10.663 -17.608 -3.812 1.00 74.69 181 LYS A O 1
ATOM 1370 N N . PHE A 1 182 ? -10.049 -17.563 -5.975 1.00 78.69 182 PHE A N 1
ATOM 1371 C CA . PHE A 1 182 ? -8.696 -17.072 -5.757 1.00 78.69 182 PHE A CA 1
ATOM 1372 C C . PHE A 1 182 ? -8.576 -15.629 -6.253 1.00 78.69 182 PHE A C 1
ATOM 1374 O O . PHE A 1 182 ? -9.228 -15.288 -7.237 1.00 78.69 182 PHE A O 1
ATOM 1381 N N . PRO A 1 183 ? -7.737 -14.790 -5.621 1.00 82.62 183 PRO A N 1
ATOM 1382 C CA . PRO A 1 183 ? -7.473 -13.447 -6.125 1.00 82.62 183 PRO A CA 1
ATOM 1383 C C . PRO A 1 183 ? -6.836 -13.501 -7.523 1.00 82.62 183 PRO A C 1
ATOM 1385 O O . PRO A 1 183 ? -5.731 -14.033 -7.669 1.00 82.62 183 PRO A O 1
ATOM 1388 N N . GLU A 1 184 ? -7.488 -12.940 -8.549 1.00 86.19 184 GLU A N 1
ATOM 1389 C CA . GLU A 1 184 ? -6.958 -12.970 -9.922 1.00 86.19 184 GLU A CA 1
ATOM 1390 C C . GLU A 1 184 ? -5.582 -12.302 -10.052 1.00 86.19 184 GLU A C 1
ATOM 1392 O O . GLU A 1 184 ? -4.732 -12.786 -10.800 1.00 86.19 184 GLU A O 1
ATOM 1397 N N . ALA A 1 185 ? -5.325 -11.249 -9.268 1.00 85.62 185 ALA A N 1
ATOM 1398 C CA . ALA A 1 185 ? -4.036 -10.563 -9.237 1.00 85.62 185 ALA A CA 1
ATOM 1399 C C . ALA A 1 185 ? -2.895 -11.497 -8.797 1.00 85.62 185 ALA A C 1
ATOM 1401 O O . ALA A 1 185 ? -1.815 -11.470 -9.380 1.00 85.62 185 ALA A O 1
ATOM 1402 N N . LEU A 1 186 ? -3.141 -12.374 -7.818 1.00 86.19 186 LEU A N 1
ATOM 1403 C CA . LEU A 1 186 ? -2.138 -13.326 -7.339 1.00 86.19 186 LEU A CA 1
ATOM 1404 C C . LEU A 1 186 ? -1.818 -14.381 -8.400 1.00 86.19 186 LEU A C 1
ATOM 1406 O O . LEU A 1 186 ? -0.656 -14.722 -8.605 1.00 86.19 186 LEU A O 1
ATOM 1410 N N . ILE A 1 187 ? -2.841 -14.869 -9.104 1.00 89.19 187 ILE A N 1
ATOM 1411 C CA . ILE A 1 187 ? -2.650 -15.819 -10.204 1.00 89.19 187 ILE A CA 1
ATOM 1412 C C . ILE A 1 187 ? -1.851 -15.167 -11.333 1.00 89.19 187 ILE A C 1
ATOM 1414 O O . ILE A 1 187 ? -0.926 -15.786 -11.854 1.00 89.19 187 ILE A O 1
ATOM 1418 N N . ALA A 1 188 ? -2.176 -13.921 -11.686 1.00 91.25 188 ALA A N 1
ATOM 1419 C CA . ALA A 1 188 ? -1.456 -13.182 -12.713 1.00 91.25 188 ALA A CA 1
ATOM 1420 C C . ALA A 1 188 ? 0.027 -13.016 -12.351 1.00 91.25 188 ALA A C 1
ATOM 1422 O O . ALA A 1 188 ? 0.886 -13.321 -13.175 1.00 91.25 188 ALA A O 1
ATOM 1423 N N . ILE A 1 189 ? 0.326 -12.628 -11.107 1.00 91.06 189 ILE A N 1
ATOM 1424 C CA . ILE A 1 189 ? 1.703 -12.504 -10.613 1.00 91.06 189 ILE A CA 1
ATOM 1425 C C . ILE A 1 189 ? 2.432 -13.844 -10.704 1.00 91.06 189 ILE A C 1
ATOM 1427 O O . ILE A 1 189 ? 3.497 -13.908 -11.304 1.00 91.06 189 ILE A O 1
ATOM 1431 N N . LEU A 1 190 ? 1.854 -14.928 -10.177 1.00 91.38 190 LEU A N 1
ATOM 1432 C CA . LEU A 1 190 ? 2.495 -16.246 -10.209 1.00 91.38 190 LEU A CA 1
ATOM 1433 C C . LEU A 1 190 ? 2.753 -16.733 -11.640 1.00 91.38 190 LEU A C 1
ATOM 1435 O O . LEU A 1 190 ? 3.829 -17.258 -11.920 1.00 91.38 190 LEU A O 1
ATOM 1439 N N . ALA A 1 191 ? 1.793 -16.543 -12.548 1.00 92.06 191 ALA A N 1
ATOM 1440 C CA . ALA A 1 191 ? 1.928 -16.942 -13.944 1.00 92.06 191 ALA A CA 1
ATOM 1441 C C . ALA A 1 191 ? 3.027 -16.144 -14.661 1.00 92.06 191 ALA A C 1
ATOM 1443 O O . ALA A 1 191 ? 3.900 -16.730 -15.300 1.00 92.06 191 ALA A O 1
ATOM 1444 N N . VAL A 1 192 ? 3.017 -14.817 -14.526 1.00 93.25 192 VAL A N 1
ATOM 1445 C CA . VAL A 1 192 ? 3.999 -13.931 -15.167 1.00 93.25 192 VAL A CA 1
ATOM 1446 C C . VAL A 1 192 ? 5.390 -14.134 -14.576 1.00 93.25 192 VAL A C 1
ATOM 1448 O O . VAL A 1 192 ? 6.356 -14.209 -15.328 1.00 93.25 192 VAL A O 1
ATOM 1451 N N . SER A 1 193 ? 5.509 -14.304 -13.256 1.00 9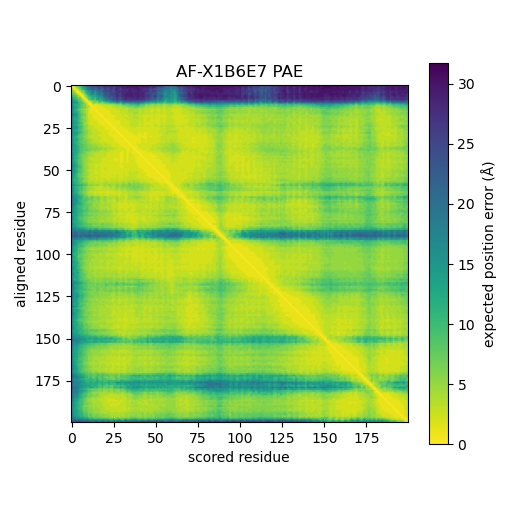2.38 193 SER A N 1
ATOM 1452 C CA . SER A 1 193 ? 6.783 -14.631 -12.611 1.00 92.38 193 SER A CA 1
ATOM 1453 C C . SER A 1 193 ? 7.325 -15.984 -13.066 1.00 92.38 193 SER A C 1
ATOM 1455 O O . SER A 1 193 ? 8.516 -16.087 -13.336 1.00 92.38 193 SER A O 1
ATOM 1457 N N . ALA A 1 194 ? 6.481 -17.012 -13.206 1.00 93.94 194 ALA A N 1
ATOM 1458 C CA . ALA A 1 194 ? 6.921 -18.304 -13.729 1.00 93.94 194 ALA A CA 1
ATOM 1459 C C . ALA A 1 194 ? 7.450 -18.179 -15.166 1.00 93.94 194 ALA A C 1
ATOM 1461 O O . ALA A 1 194 ? 8.509 -18.716 -15.478 1.00 93.94 194 ALA A O 1
ATOM 1462 N N . ILE A 1 195 ? 6.760 -17.420 -16.022 1.00 92.88 195 ILE A N 1
ATOM 1463 C CA . ILE A 1 195 ? 7.225 -17.151 -17.388 1.00 92.88 195 ILE A CA 1
ATOM 1464 C C . ILE A 1 195 ? 8.550 -16.384 -17.368 1.00 92.88 195 ILE A C 1
ATOM 1466 O O . ILE A 1 195 ? 9.464 -16.761 -18.085 1.00 92.88 195 ILE A O 1
ATOM 1470 N N . ALA A 1 196 ? 8.691 -15.354 -16.536 1.00 90.00 196 ALA A N 1
ATOM 1471 C CA . ALA A 1 196 ? 9.920 -14.564 -16.470 1.00 90.00 196 ALA A CA 1
ATOM 1472 C C . ALA A 1 196 ? 11.125 -15.360 -15.934 1.00 90.00 196 ALA A C 1
ATOM 1474 O O . ALA A 1 196 ? 12.245 -15.142 -16.376 1.00 90.00 196 ALA A O 1
ATOM 1475 N N . ILE A 1 197 ? 10.913 -16.282 -14.989 1.00 92.25 197 ILE A N 1
ATOM 1476 C CA . ILE A 1 197 ? 11.991 -17.079 -14.380 1.00 92.25 197 ILE A CA 1
ATOM 1477 C C . ILE A 1 197 ? 12.404 -18.252 -15.277 1.00 92.25 197 ILE A C 1
ATOM 1479 O O . ILE A 1 197 ? 13.589 -18.557 -15.379 1.00 92.25 197 ILE A O 1
ATOM 1483 N N . PHE A 1 198 ? 11.439 -18.935 -15.901 1.00 92.56 198 PHE A N 1
ATOM 1484 C CA . PHE A 1 198 ? 11.692 -20.157 -16.675 1.00 92.56 198 PHE A CA 1
ATOM 1485 C C . PHE A 1 198 ? 11.720 -19.942 -18.194 1.00 92.56 198 PHE A C 1
ATOM 1487 O O . PHE A 1 198 ? 12.133 -20.842 -18.920 1.00 92.56 198 PHE A O 1
ATOM 1494 N N . GLY A 1 199 ? 11.254 -18.792 -18.681 1.00 78.06 199 GLY A N 1
ATOM 1495 C CA . GLY A 1 199 ? 11.108 -18.489 -20.108 1.00 78.06 199 GLY A CA 1
ATOM 1496 C C . GLY A 1 199 ? 12.389 -18.056 -20.820 1.00 78.06 199 GLY A C 1
ATOM 1497 O O . GLY A 1 199 ? 12.413 -18.133 -22.047 1.00 78.06 199 GLY A O 1
ATOM 1498 N N . GLY A 1 200 ? 13.439 -17.693 -20.072 1.00 60.88 200 GLY A N 1
ATOM 1499 C CA . GLY A 1 200 ? 14.711 -17.203 -20.618 1.00 60.88 200 GLY A CA 1
ATOM 1500 C C . GLY A 1 200 ? 14.714 -15.707 -20.899 1.00 60.88 200 GLY A C 1
ATOM 1501 O O . GLY A 1 200 ? 13.771 -15.223 -21.561 1.00 60.88 200 GLY A O 1
#

Nearest PDB structures (foldseek):
  7xuj-assembly1_B  TM=7.930E-01  e=1.415E-01  Homo sapiens
  7xuh-assembly1_A  TM=7.765E-01  e=6.762E-01  Homo sapiens
  7zd5-assembly1_C  TM=1.574E-01  e=9.655E+00  Escherichia coli K-12

Solvent-accessible surface area (backbone atoms only — not comparable to full-atom values): 11349 Å² total; per-residue (Å²): 131,83,83,80,72,72,89,70,78,83,50,59,69,57,53,51,54,50,50,54,57,48,51,62,59,44,52,61,50,14,34,51,31,13,56,64,26,73,45,62,42,66,58,20,47,52,45,24,51,52,41,34,54,52,43,73,75,72,49,95,55,90,93,65,87,50,56,58,48,61,76,59,23,63,62,39,26,58,52,25,54,54,32,33,70,73,37,60,96,88,45,68,36,8,59,55,50,49,51,54,50,51,54,51,50,50,52,53,51,51,51,35,56,77,71,58,48,72,70,56,64,75,69,62,54,66,70,58,55,53,52,50,53,52,50,51,52,50,53,53,54,57,58,55,58,73,71,54,62,91,55,96,46,71,66,32,55,49,50,53,50,52,50,53,49,36,52,47,39,50,68,50,44,64,77,38,82,87,49,58,84,52,64,48,66,56,53,30,50,55,53,52,49,50,45,66,72,72,64,117

InterPro domains:
  IPR011547 SLC26A/SulP transporter domain [PF00916] (14-148)
  IPR052706 Membrane-associated Transporter-like [PTHR43310] (7-197)

Foldseek 3Di:
DPPPDPPPVPDVPVVVVVVVQVLLVCLVVLQLLCLLLVHHSVVSVVQQVVQQVCCCVPNPDPPDRDGDDLLVSNVLNVQQVVLCVVDDPPPSRSVVSVVVVVVVVVVVVVVCVVVVVVVCVVVPDPVNVVVSVVVSVVSSVVSVVVVADPDPDPSNVVVVVLVVQLVCQQVPVCVDPVCVVHRSNSVSVVVSVCCVVVVD

Mean predicted aligned error: 6.59 Å

Radius of gyration: 20.23 Å; Cα contacts (8 Å, |Δi|>4): 133; chains: 1; bounding box: 43×42×60 Å

Sequence (200 aa):
MEKFIRKRVKNARNDVFSGITVSLALVPEAVAFAFVAGVDPLVGLYAAFMVGLITSIFGGRPGMISGATGALAVVMVSLVSEGNAMGADGENLGLYFLFATVILMGFIQIMAGILKLGKFVRLIPHPVMMGFVNGLAIVIFMSQLTMFPKEYNANFWLMMGLVALTMFIIWGLPKVKVFSKFPEALIAILAVSAIAIFGG

pLDDT: mean 87.6, std 9.87, range [38.31, 97.38]

Organism: NCBI:txid412755